Protein AF-A0A973IPF1-F1 (afdb_monomer_lite)

Radius of gyration: 33.7 Å; chains: 1; bounding box: 62×49×102 Å

Secondary structure (DSSP, 8-state):
--EE--TT--PPEEHHHHHHHHHHHHHHHHHHHHTTT--TT--EEEEE--EEE-SSEEEE--EEEEETTEEEEE--EEEE----TT-EEEEEEEEEE-TT-EEE-TTS-EEE--EEEEEEEEEESPPSS-EESTTPPBHHHHHHHHHHHHHHTTSPP-EE--GGGBPTT-EEGGG---EEEE-TTSEEEEESEEEEEE-SSEEEEE--GGG-BSS-EEEEEEEEETTS-EEEEEEEE-TTSEEEEEEESSTTPPEEEEE-TT-EEEB--

pLDDT: mean 85.48, std 11.35, range [49.75, 97.5]

Sequence (269 aa):
MDRFLYYNGGMPIYLDDIKYLDNVYRETFKQLLQAFNLPSNISCIIKGCQVTETQTTYQINEGIISLNGELLYAPAQNVNKYNVQGQTYYWIIDNDYYSDGYKVLANGQTVASWEQRWAFVAYGIPPSSYLPMIGAKSLLDYINDYTSQKLIDKVEPLTLVSSQAFYPGWSSHNGLPVRFYKDLTSRVYLSGTANKTINAGSNIFILPNNYRPLYIHDYNVVGLDVLGQEIIARIIIATNGTIILTHNLTNNEQIQSISLDGISFRYLG

Foldseek 3Di:
DDWDDDPPDDDTDDPVNVVVVVVVVLVVLLVVLCVLVDPSQDKAFADFQDWDDDPFWTWGDWGWIQGSSDIFTAHTDIGTDDDDPQKAKFKDKDKDADPVQWDQDPVRDIDRRGIDIHIDIDIGHDDPDTQGSPPGHHSVNSNVVSVVVVQVVFKAPWDFDDQVQFDPQKDFDVNDTWIWTAGNQQKIAIWGKIFGFDAFWDWTGFDPPSNFAPAKDKDFWWFAFPVRDIFTWIWIQHRRRTIGGHDGPDPPTTTGMTTRHPDMHHDDD

Structure (mmCIF, N/CA/C/O backbone):
data_AF-A0A973IPF1-F1
#
_entry.id   AF-A0A973IPF1-F1
#
loop_
_atom_site.group_PDB
_atom_site.id
_atom_site.type_symbol
_atom_site.label_atom_id
_atom_site.label_alt_id
_atom_site.label_comp_id
_atom_site.label_asym_id
_atom_site.label_entity_id
_atom_site.label_seq_id
_atom_site.pdbx_PDB_ins_code
_atom_site.Cartn_x
_atom_site.Cartn_y
_atom_site.Cartn_z
_atom_site.occupancy
_atom_site.B_iso_or_equiv
_atom_site.auth_seq_id
_atom_site.auth_comp_id
_atom_site.auth_asym_id
_atom_site.auth_atom_id
_atom_site.pdbx_PDB_model_num
ATOM 1 N N . MET A 1 1 ? 4.270 -4.738 -51.273 1.00 49.75 1 MET A N 1
ATOM 2 C CA . MET A 1 1 ? 3.848 -5.252 -49.956 1.00 49.75 1 MET A CA 1
ATOM 3 C C . MET A 1 1 ? 4.712 -6.450 -49.654 1.00 49.75 1 MET A C 1
ATOM 5 O O . MET A 1 1 ? 4.587 -7.460 -50.343 1.00 49.75 1 MET A O 1
ATOM 9 N N . ASP A 1 2 ? 5.616 -6.298 -48.696 1.00 57.03 2 ASP A N 1
ATOM 10 C CA . ASP A 1 2 ? 6.486 -7.385 -48.262 1.00 57.03 2 ASP A CA 1
ATOM 11 C C . ASP A 1 2 ? 5.672 -8.369 -47.422 1.00 57.03 2 ASP A C 1
ATOM 13 O O . ASP A 1 2 ? 4.843 -7.972 -46.601 1.00 57.03 2 ASP A O 1
ATOM 17 N N . ARG A 1 3 ? 5.843 -9.658 -47.705 1.00 54.31 3 ARG A N 1
ATOM 18 C CA . ARG A 1 3 ? 5.023 -10.744 -47.166 1.00 54.31 3 ARG A CA 1
ATOM 19 C C . ARG A 1 3 ? 5.929 -11.897 -46.773 1.00 54.31 3 ARG A C 1
ATOM 21 O O . ARG A 1 3 ? 6.753 -12.332 -47.579 1.00 54.31 3 ARG A O 1
ATOM 28 N N . PHE A 1 4 ? 5.773 -12.383 -45.546 1.00 58.88 4 PHE A N 1
ATOM 29 C CA . PHE A 1 4 ? 6.457 -13.591 -45.098 1.00 58.88 4 PHE A CA 1
ATOM 30 C C . PHE A 1 4 ? 5.710 -14.803 -45.659 1.00 58.88 4 PHE A C 1
ATOM 32 O O . PHE A 1 4 ? 4.548 -15.043 -45.333 1.00 58.88 4 PHE A O 1
ATOM 39 N N . LEU A 1 5 ? 6.365 -15.545 -46.554 1.00 57.12 5 LEU A N 1
ATOM 40 C CA . LEU A 1 5 ? 5.810 -16.761 -47.143 1.00 57.12 5 LEU A CA 1
ATOM 41 C C . LEU A 1 5 ? 6.234 -17.968 -46.304 1.00 57.12 5 LEU A C 1
ATOM 43 O O . LEU A 1 5 ? 7.420 -18.276 -46.209 1.00 57.12 5 LEU A O 1
ATOM 47 N N . TYR A 1 6 ? 5.260 -18.673 -45.731 1.00 56.94 6 TYR A N 1
ATOM 48 C CA . TYR A 1 6 ? 5.479 -19.997 -45.157 1.00 56.94 6 TYR A CA 1
ATOM 49 C C . TYR A 1 6 ? 5.346 -21.064 -46.245 1.00 56.94 6 TYR A C 1
ATOM 51 O O . TYR A 1 6 ? 4.394 -21.056 -47.025 1.00 56.94 6 TYR A O 1
ATOM 59 N N . TYR A 1 7 ? 6.279 -22.017 -46.266 1.00 57.03 7 TYR A N 1
ATOM 60 C CA . TYR A 1 7 ? 6.320 -23.103 -47.254 1.00 57.03 7 TYR A CA 1
ATOM 61 C C . TYR A 1 7 ? 5.170 -24.122 -47.113 1.00 57.03 7 TYR A C 1
ATOM 63 O O . TYR A 1 7 ? 4.941 -24.913 -48.021 1.00 57.03 7 TYR A O 1
ATOM 71 N N . ASN A 1 8 ? 4.426 -24.094 -46.000 1.00 66.75 8 ASN A N 1
ATOM 72 C CA . ASN A 1 8 ? 3.452 -25.133 -45.636 1.00 66.75 8 ASN A CA 1
ATOM 73 C C . ASN A 1 8 ? 1.980 -24.784 -45.929 1.00 66.75 8 ASN A C 1
ATOM 75 O O . ASN A 1 8 ? 1.095 -25.540 -45.540 1.00 66.75 8 ASN A O 1
ATOM 79 N N . GLY A 1 9 ? 1.702 -23.677 -46.624 1.00 59.00 9 GLY A N 1
ATOM 80 C CA . GLY A 1 9 ? 0.332 -23.212 -46.861 1.00 59.00 9 GLY A CA 1
ATOM 81 C C . GLY A 1 9 ? -0.289 -22.549 -45.623 1.00 59.00 9 GLY A C 1
ATOM 82 O O . GLY A 1 9 ? -0.115 -22.989 -44.491 1.00 59.00 9 GLY A O 1
ATOM 83 N N . GLY A 1 10 ? -0.981 -21.432 -45.846 1.00 70.88 10 GLY A N 1
ATOM 84 C CA . GLY A 1 10 ? -1.560 -20.580 -44.805 1.00 70.88 10 GLY A CA 1
ATOM 85 C C . GLY A 1 10 ? -1.821 -19.166 -45.329 1.00 70.88 10 GLY A C 1
ATOM 86 O O . GLY A 1 10 ? -1.358 -18.812 -46.417 1.00 70.88 10 GLY A O 1
ATOM 87 N N . MET A 1 11 ? -2.576 -18.361 -44.575 1.00 76.88 11 MET A N 1
ATOM 88 C CA . MET A 1 11 ? -2.748 -16.940 -44.893 1.00 76.88 11 MET A CA 1
ATOM 89 C C . MET A 1 11 ? -1.388 -16.229 -44.766 1.00 76.88 11 MET A C 1
ATOM 91 O O . MET A 1 11 ? -0.711 -16.423 -43.754 1.00 76.88 11 MET A O 1
ATOM 95 N N . PRO A 1 12 ? -0.952 -15.445 -45.771 1.00 76.00 12 PRO A N 1
ATOM 96 C CA . PRO A 1 12 ? 0.293 -14.692 -45.679 1.00 76.00 12 PRO A CA 1
ATOM 97 C C . PRO A 1 12 ? 0.243 -13.721 -44.498 1.00 76.00 12 PRO A C 1
ATOM 99 O O . PRO A 1 12 ? -0.754 -13.021 -44.339 1.00 76.00 12 PRO A O 1
ATOM 102 N N . ILE A 1 13 ? 1.321 -13.655 -43.715 1.00 79.31 13 ILE A N 1
ATOM 103 C CA . ILE A 1 13 ? 1.486 -12.614 -42.696 1.00 79.31 13 ILE A CA 1
ATOM 104 C C . ILE A 1 13 ? 2.021 -11.366 -43.393 1.00 79.31 13 ILE A C 1
ATOM 106 O O . ILE A 1 13 ? 3.077 -11.398 -44.045 1.00 79.31 13 ILE A O 1
ATOM 110 N N . TYR A 1 14 ? 1.281 -10.273 -43.262 1.00 81.62 14 TYR A N 1
ATOM 111 C CA . TYR A 1 14 ? 1.675 -8.961 -43.746 1.00 81.62 14 TYR A CA 1
ATOM 112 C C . TYR A 1 14 ? 2.482 -8.230 -42.673 1.00 81.62 14 TYR A C 1
ATOM 114 O O . TYR A 1 14 ? 2.341 -8.468 -41.475 1.00 81.62 14 TYR A O 1
ATOM 122 N N . LEU A 1 15 ? 3.327 -7.290 -43.097 1.00 79.00 15 LEU A N 1
ATOM 123 C CA . LEU A 1 15 ? 4.065 -6.432 -42.165 1.00 79.00 15 LEU A CA 1
ATOM 124 C C . LEU A 1 15 ? 3.127 -5.683 -41.198 1.00 79.00 15 LEU A C 1
ATOM 126 O O . LEU A 1 15 ? 3.485 -5.438 -40.048 1.00 79.00 15 LEU A O 1
ATOM 130 N N . ASP A 1 16 ? 1.920 -5.353 -41.657 1.00 82.06 16 ASP A N 1
ATOM 131 C CA . ASP A 1 16 ? 0.908 -4.686 -40.839 1.00 82.06 16 ASP A CA 1
ATOM 132 C C . ASP A 1 16 ? 0.373 -5.584 -39.715 1.00 82.06 16 ASP A C 1
ATOM 134 O O . ASP A 1 16 ? 0.087 -5.078 -38.631 1.00 82.06 16 ASP A O 1
ATOM 138 N N . ASP A 1 17 ? 0.341 -6.907 -39.904 1.00 84.38 17 ASP A N 1
ATOM 139 C CA . ASP A 1 17 ? -0.042 -7.852 -38.848 1.00 84.38 17 ASP A CA 1
ATOM 140 C C . ASP A 1 17 ? 1.007 -7.877 -37.726 1.00 84.38 17 ASP A C 1
ATOM 142 O O . ASP A 1 17 ? 0.669 -7.926 -36.545 1.00 84.38 17 ASP A O 1
ATOM 146 N N . ILE A 1 18 ? 2.296 -7.774 -38.073 1.00 84.31 18 ILE A N 1
ATOM 147 C CA . ILE A 1 18 ? 3.389 -7.704 -37.089 1.00 84.31 18 ILE A CA 1
ATOM 148 C C . ILE A 1 18 ? 3.312 -6.393 -36.298 1.00 84.31 18 ILE A C 1
ATOM 150 O O . ILE A 1 18 ? 3.437 -6.403 -35.074 1.00 84.31 18 ILE A O 1
ATOM 154 N N . LYS A 1 19 ? 3.045 -5.268 -36.977 1.00 83.38 19 LYS A N 1
ATOM 155 C CA . LYS A 1 19 ? 2.814 -3.977 -36.306 1.00 83.38 19 LYS A CA 1
ATOM 156 C C . LYS A 1 19 ? 1.602 -4.032 -35.380 1.00 83.38 19 LYS A C 1
ATOM 158 O O . LYS A 1 19 ? 1.634 -3.465 -34.291 1.00 83.38 19 LYS A O 1
ATOM 163 N N . TYR A 1 20 ? 0.536 -4.707 -35.803 1.00 86.94 20 TYR A N 1
ATOM 164 C CA . TYR A 1 20 ? -0.641 -4.913 -34.970 1.00 86.94 20 TYR A CA 1
ATOM 165 C C . TYR A 1 20 ? -0.302 -5.718 -33.709 1.00 86.94 20 TYR A C 1
ATOM 167 O O . TYR A 1 20 ? -0.669 -5.293 -32.616 1.00 86.94 20 TYR A O 1
ATOM 175 N N . LEU A 1 21 ? 0.449 -6.818 -33.830 1.00 88.12 21 LEU A N 1
ATOM 176 C CA . LEU A 1 21 ? 0.871 -7.623 -32.678 1.00 88.12 21 LEU A CA 1
ATOM 177 C C . LEU A 1 21 ? 1.739 -6.832 -31.685 1.00 88.12 21 LEU A C 1
ATOM 179 O O . LEU A 1 21 ? 1.495 -6.916 -30.481 1.00 88.12 21 LEU A O 1
ATOM 183 N N . ASP A 1 22 ? 2.698 -6.035 -32.168 1.00 84.94 22 ASP A N 1
ATOM 184 C CA . ASP A 1 22 ? 3.524 -5.168 -31.308 1.00 84.94 22 ASP A CA 1
ATOM 185 C C . ASP A 1 22 ? 2.667 -4.126 -30.565 1.00 84.94 22 ASP A C 1
ATOM 187 O O . ASP A 1 22 ? 2.784 -3.956 -29.348 1.00 84.94 22 ASP A O 1
ATOM 191 N N . ASN A 1 23 ? 1.721 -3.495 -31.265 1.00 86.50 23 ASN A N 1
ATOM 192 C CA . ASN A 1 23 ? 0.788 -2.552 -30.649 1.00 86.50 23 ASN A CA 1
ATOM 193 C C . ASN A 1 23 ? -0.103 -3.219 -29.594 1.00 86.50 23 ASN A C 1
ATOM 195 O O . ASN A 1 23 ? -0.247 -2.687 -28.495 1.00 86.50 23 ASN A O 1
ATOM 199 N N . VAL A 1 24 ? -0.681 -4.388 -29.889 1.00 88.38 24 VAL A N 1
ATOM 200 C CA . VAL A 1 24 ? -1.529 -5.126 -28.937 1.00 88.38 24 VAL A CA 1
ATOM 201 C C . VAL A 1 24 ? -0.746 -5.488 -27.678 1.00 88.38 24 VAL A C 1
ATOM 203 O O . VAL A 1 24 ? -1.265 -5.321 -26.573 1.00 88.38 24 VAL A O 1
ATOM 206 N N . TYR A 1 25 ? 0.504 -5.932 -27.819 1.00 85.94 25 TYR A N 1
ATOM 207 C CA . TYR A 1 25 ? 1.377 -6.215 -26.682 1.00 85.94 25 TYR A CA 1
ATOM 208 C C . TYR A 1 25 ? 1.584 -4.966 -25.810 1.00 85.94 25 TYR A C 1
ATOM 210 O O . TYR A 1 25 ? 1.305 -4.996 -24.609 1.00 85.94 25 TYR A O 1
ATOM 218 N N . ARG A 1 26 ? 1.990 -3.843 -26.415 1.00 83.31 26 ARG A N 1
ATOM 219 C CA . ARG A 1 26 ? 2.239 -2.571 -25.710 1.00 83.31 26 ARG A CA 1
ATOM 220 C C . ARG A 1 26 ? 0.991 -2.049 -24.998 1.00 83.31 26 ARG A C 1
ATOM 222 O O . ARG A 1 26 ? 1.061 -1.657 -23.834 1.00 83.31 26 ARG A O 1
ATOM 229 N N . GLU A 1 27 ? -0.158 -2.078 -25.665 1.00 86.25 27 GLU A N 1
ATOM 230 C CA . GLU A 1 27 ? -1.425 -1.625 -25.085 1.00 86.25 27 GLU A CA 1
ATOM 231 C C . GLU A 1 27 ? -1.925 -2.550 -23.969 1.00 86.25 27 GLU A C 1
ATOM 233 O O . GLU A 1 27 ? -2.423 -2.072 -22.950 1.00 86.25 27 GLU A O 1
ATOM 238 N N . THR A 1 28 ? -1.727 -3.864 -24.094 1.00 87.19 28 THR A N 1
ATOM 239 C CA . THR A 1 28 ? -2.087 -4.817 -23.032 1.00 87.19 28 THR A CA 1
ATOM 240 C C . THR A 1 28 ? -1.261 -4.570 -21.772 1.00 87.19 28 THR A C 1
ATOM 242 O O . THR A 1 28 ? -1.811 -4.522 -20.671 1.00 87.19 28 THR A O 1
ATOM 245 N N . PHE A 1 29 ? 0.050 -4.348 -21.910 1.00 83.62 29 PHE A N 1
ATOM 246 C CA . PHE A 1 29 ? 0.907 -4.027 -20.766 1.00 83.62 29 PHE A CA 1
ATOM 247 C C . PHE A 1 29 ? 0.561 -2.678 -20.133 1.00 83.62 29 PHE A C 1
ATOM 249 O O . PHE A 1 29 ? 0.500 -2.584 -18.906 1.00 83.62 29 PHE A O 1
ATOM 256 N N . LYS A 1 30 ? 0.250 -1.654 -20.937 1.00 83.88 30 LYS A N 1
ATOM 257 C CA . LYS A 1 30 ? -0.278 -0.376 -20.431 1.00 83.88 30 LYS A CA 1
ATOM 258 C C . LYS A 1 30 ? -1.532 -0.574 -19.586 1.00 83.88 30 LYS A C 1
ATOM 260 O O . LYS A 1 30 ? -1.605 -0.046 -18.478 1.00 83.88 30 LYS A O 1
ATOM 265 N N . GLN A 1 31 ? -2.500 -1.344 -20.078 1.00 84.75 31 GLN A N 1
ATOM 266 C CA . GLN A 1 31 ? -3.742 -1.616 -19.350 1.00 84.75 31 GLN A CA 1
ATOM 267 C C . GLN A 1 31 ? -3.502 -2.431 -18.076 1.00 84.75 31 GLN A C 1
ATOM 269 O O . GLN A 1 31 ? -4.114 -2.159 -17.043 1.00 84.75 31 GLN A O 1
ATOM 274 N N . LEU A 1 32 ? -2.569 -3.386 -18.109 1.00 85.31 32 LEU A N 1
ATOM 275 C CA . LEU A 1 32 ? -2.185 -4.145 -16.922 1.00 85.31 32 LEU A CA 1
ATOM 276 C C . LEU A 1 32 ? -1.596 -3.233 -15.838 1.00 85.31 32 LEU A C 1
ATOM 278 O O . LEU A 1 32 ? -1.948 -3.365 -14.670 1.00 85.31 32 LEU A O 1
ATOM 282 N N . LEU A 1 33 ? -0.740 -2.279 -16.213 1.00 82.56 33 LEU A N 1
ATOM 283 C CA . LEU A 1 33 ? -0.191 -1.300 -15.272 1.00 82.56 33 LEU A CA 1
ATOM 284 C C . LEU A 1 33 ? -1.281 -0.370 -14.715 1.00 82.56 33 LEU A C 1
ATOM 286 O O . LEU A 1 33 ? -1.285 -0.081 -13.519 1.00 82.56 33 LEU A O 1
ATOM 290 N N . GLN A 1 34 ? -2.257 0.022 -15.538 1.00 80.81 34 GLN A N 1
ATOM 291 C CA . GLN A 1 34 ? -3.414 0.805 -15.089 1.00 80.81 34 GLN A CA 1
ATOM 292 C C . GLN A 1 34 ? -4.285 0.065 -14.065 1.00 80.81 34 GLN A C 1
ATOM 294 O O . GLN A 1 34 ? -4.881 0.709 -13.202 1.00 80.81 34 GLN A O 1
ATOM 299 N N . ALA A 1 35 ? -4.329 -1.273 -14.088 1.00 77.50 35 ALA A N 1
ATOM 300 C CA . ALA A 1 35 ? -5.065 -2.058 -13.092 1.00 77.50 35 ALA A CA 1
ATOM 301 C C . ALA A 1 35 ? -4.545 -1.845 -11.656 1.00 77.50 35 ALA A C 1
ATOM 303 O O . ALA A 1 35 ? -5.294 -2.008 -10.692 1.00 77.50 35 ALA A O 1
ATOM 304 N N . PHE A 1 36 ? -3.290 -1.412 -11.505 1.00 76.56 36 PHE A N 1
ATOM 305 C CA . PHE A 1 36 ? -2.699 -1.015 -10.224 1.00 76.56 36 PHE A CA 1
ATOM 306 C C . PHE A 1 36 ? -2.967 0.454 -9.864 1.00 76.56 36 PHE A C 1
ATOM 308 O O . PHE A 1 36 ? -2.295 1.016 -9.003 1.00 76.56 36 PHE A O 1
ATOM 315 N N . ASN A 1 37 ? -3.957 1.080 -10.512 1.00 68.88 37 ASN A N 1
ATOM 316 C CA . ASN A 1 37 ? -4.317 2.489 -10.361 1.00 68.88 37 ASN A CA 1
ATOM 317 C C . ASN A 1 37 ? -3.166 3.453 -10.706 1.00 68.88 37 ASN A C 1
ATOM 319 O O . ASN A 1 37 ? -3.093 4.569 -10.192 1.00 68.88 37 ASN A O 1
ATOM 323 N N . LEU A 1 38 ? -2.257 3.011 -11.577 1.00 73.38 38 LEU A N 1
ATOM 324 C CA . LEU A 1 38 ? -1.227 3.858 -12.157 1.00 73.38 38 LEU A CA 1
ATOM 325 C C . LEU A 1 38 ? -1.855 4.678 -13.290 1.00 73.38 38 LEU A C 1
ATOM 327 O O . LEU A 1 38 ? -2.461 4.086 -14.187 1.00 73.38 38 LEU A O 1
ATOM 331 N N . PRO A 1 39 ? -1.724 6.017 -13.300 1.00 68.25 39 PRO A N 1
ATOM 332 C CA . PRO A 1 39 ? -2.056 6.806 -14.474 1.00 68.25 39 PRO A CA 1
ATOM 333 C C . PRO A 1 39 ? -1.428 6.227 -15.747 1.00 68.25 39 PRO A C 1
ATOM 335 O O . PRO A 1 39 ? -0.333 5.664 -15.727 1.00 68.25 39 PRO A O 1
ATOM 338 N N . SER A 1 40 ? -2.123 6.379 -16.873 1.00 63.47 40 SER A N 1
ATOM 339 C CA . SER A 1 40 ? -1.785 5.760 -18.164 1.00 63.47 40 SER A CA 1
ATOM 340 C C . SER A 1 40 ? -0.413 6.150 -18.731 1.00 63.47 40 SER A C 1
ATOM 342 O O . SER A 1 40 ? 0.057 5.535 -19.684 1.00 63.47 40 SER A O 1
ATOM 344 N N . ASN A 1 41 ? 0.217 7.171 -18.155 1.00 66.38 41 ASN A N 1
ATOM 345 C CA . ASN A 1 41 ? 1.532 7.703 -18.490 1.00 66.38 41 ASN A CA 1
ATOM 346 C C . ASN A 1 41 ? 2.582 7.465 -17.388 1.00 66.38 41 ASN A C 1
ATOM 348 O O . ASN A 1 41 ? 3.666 8.046 -17.452 1.00 66.38 41 ASN A O 1
ATOM 352 N N . ILE A 1 42 ? 2.289 6.657 -16.362 1.00 72.38 42 ILE A N 1
ATOM 353 C CA . ILE A 1 42 ? 3.278 6.386 -15.321 1.00 72.38 42 ILE A CA 1
ATOM 354 C C . ILE A 1 42 ? 4.359 5.460 -15.851 1.00 72.38 42 ILE A C 1
ATOM 356 O O . ILE A 1 42 ? 4.123 4.355 -16.337 1.00 72.38 42 ILE A O 1
ATOM 360 N N . SER A 1 43 ? 5.572 5.948 -15.664 1.00 88.12 43 SER A N 1
ATOM 361 C CA . SER A 1 43 ? 6.796 5.191 -15.777 1.00 88.12 43 SER A CA 1
ATOM 362 C C . SER A 1 43 ? 7.178 4.665 -14.391 1.00 88.12 43 SER A C 1
ATOM 364 O O . SER A 1 43 ? 7.049 5.389 -13.406 1.00 88.12 43 SER A O 1
ATOM 366 N N . CYS A 1 44 ? 7.608 3.412 -14.280 1.00 91.31 44 CYS A N 1
ATOM 367 C CA . CYS A 1 44 ? 7.963 2.805 -12.994 1.00 91.31 44 CYS A CA 1
ATOM 368 C C . CYS A 1 44 ? 9.059 1.752 -13.150 1.00 91.31 44 CYS A C 1
ATOM 370 O O . CYS A 1 44 ? 9.232 1.162 -14.218 1.00 91.31 44 CYS A O 1
ATOM 372 N N . ILE A 1 45 ? 9.787 1.493 -12.065 1.00 94.44 45 ILE A N 1
ATOM 373 C CA . ILE A 1 45 ? 10.783 0.419 -12.032 1.00 94.44 45 ILE A CA 1
ATOM 374 C C . ILE A 1 45 ? 10.056 -0.904 -11.780 1.00 94.44 45 ILE A C 1
ATOM 376 O O . ILE A 1 45 ? 9.386 -1.067 -10.762 1.00 94.44 45 ILE A O 1
ATOM 380 N N . ILE A 1 46 ? 10.195 -1.872 -12.682 1.00 93.19 46 ILE A N 1
ATOM 381 C CA . ILE A 1 46 ? 9.613 -3.207 -12.496 1.00 93.19 46 ILE A CA 1
ATOM 382 C C . ILE A 1 46 ? 10.514 -4.043 -11.590 1.00 93.19 46 ILE A C 1
ATOM 384 O O . ILE A 1 46 ? 10.038 -4.714 -10.675 1.00 93.19 46 ILE A O 1
ATOM 388 N N . LYS A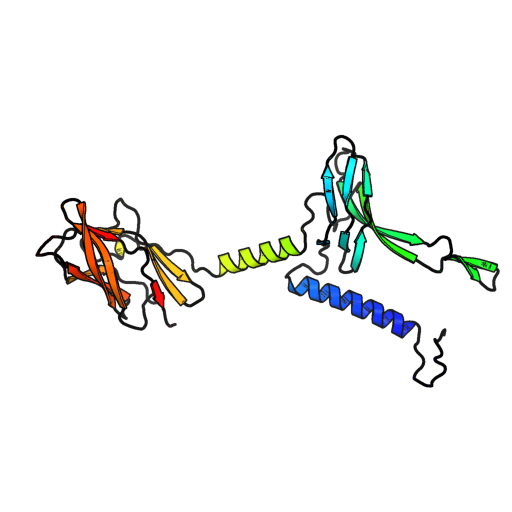 1 47 ? 11.826 -4.002 -11.844 1.00 95.00 47 LYS A N 1
ATOM 389 C CA . LYS A 1 47 ? 12.836 -4.752 -11.093 1.00 95.00 47 LYS A CA 1
ATOM 390 C C . LYS A 1 47 ? 14.221 -4.146 -11.311 1.00 95.00 47 LYS A C 1
ATOM 392 O O . LYS A 1 47 ? 14.527 -3.745 -12.426 1.00 95.00 47 LYS A O 1
ATOM 397 N N . GLY A 1 48 ? 15.078 -4.182 -10.291 1.00 95.06 48 GLY A N 1
ATOM 398 C CA . GLY A 1 48 ? 16.469 -3.725 -10.401 1.00 95.06 48 GLY A CA 1
ATOM 399 C C . GLY A 1 48 ? 16.577 -2.202 -10.365 1.00 95.06 48 GLY A C 1
ATOM 400 O O . GLY A 1 48 ? 15.832 -1.565 -9.620 1.00 95.06 48 GLY A O 1
ATOM 401 N N . CYS A 1 49 ? 17.504 -1.639 -11.142 1.00 95.50 49 CYS A N 1
ATOM 402 C CA . CYS A 1 49 ? 17.738 -0.191 -11.264 1.00 95.50 49 CYS A CA 1
ATOM 403 C C . CYS A 1 49 ? 17.985 0.531 -9.925 1.00 95.50 49 CYS A C 1
ATOM 405 O O . CYS A 1 49 ? 17.648 1.701 -9.748 1.00 95.50 49 CYS A O 1
ATOM 407 N N . GLN A 1 50 ? 18.572 -0.179 -8.967 1.00 95.12 50 GLN A N 1
ATOM 408 C CA . GLN A 1 50 ? 19.021 0.346 -7.691 1.00 95.12 50 GLN A CA 1
ATOM 409 C C . GLN A 1 50 ? 20.196 1.292 -7.916 1.00 95.12 50 GLN A C 1
ATOM 411 O O . GLN A 1 50 ? 21.193 0.937 -8.548 1.00 95.12 50 GLN A O 1
ATOM 416 N N . VAL A 1 51 ? 20.070 2.489 -7.357 1.00 95.75 51 VAL A N 1
ATOM 417 C CA . VAL A 1 51 ? 21.080 3.537 -7.444 1.00 95.75 51 VAL A CA 1
ATOM 418 C C . VAL A 1 51 ? 21.946 3.478 -6.193 1.00 95.75 51 VAL A C 1
ATOM 420 O O . VAL A 1 51 ? 21.472 3.724 -5.085 1.00 95.75 51 VAL A O 1
ATOM 423 N N . THR A 1 52 ? 23.223 3.160 -6.371 1.00 96.00 52 THR A N 1
ATOM 424 C CA . THR A 1 52 ? 24.248 3.274 -5.334 1.00 96.00 52 THR A CA 1
ATOM 425 C C . THR A 1 52 ? 25.026 4.558 -5.560 1.00 96.00 52 THR A C 1
ATOM 427 O O . THR A 1 52 ? 25.605 4.791 -6.622 1.00 96.00 52 THR A O 1
ATOM 430 N N . GLU A 1 53 ? 25.028 5.420 -4.555 1.00 94.94 53 GLU A N 1
ATOM 431 C CA . GLU A 1 53 ? 25.692 6.710 -4.623 1.00 94.94 53 GLU A CA 1
ATOM 432 C C . GLU A 1 53 ? 27.143 6.600 -4.128 1.00 94.94 53 GLU A C 1
ATOM 434 O O . GLU A 1 53 ? 27.391 6.230 -2.982 1.00 94.94 53 GLU A O 1
ATOM 439 N N . THR A 1 54 ? 28.115 6.942 -4.979 1.00 93.25 54 THR A N 1
ATOM 440 C CA . THR A 1 54 ? 29.529 7.110 -4.582 1.00 93.25 54 THR A CA 1
ATOM 441 C C . THR A 1 54 ? 29.870 8.597 -4.481 1.00 93.25 54 THR A C 1
ATOM 443 O O . THR A 1 54 ? 28.993 9.430 -4.661 1.00 93.25 54 THR A O 1
ATOM 446 N N . GLN A 1 55 ? 31.112 9.001 -4.195 1.00 91.44 55 GLN A N 1
ATOM 447 C CA . GLN A 1 55 ? 31.435 10.438 -4.107 1.00 91.44 55 GLN A CA 1
ATOM 448 C C . GLN A 1 55 ? 31.258 11.175 -5.446 1.00 91.44 55 GLN A C 1
ATOM 450 O O . GLN A 1 55 ? 30.768 12.302 -5.460 1.00 91.44 55 GLN A O 1
ATOM 455 N N . THR A 1 56 ? 31.607 10.539 -6.566 1.00 93.81 56 THR A N 1
ATOM 456 C CA . THR A 1 56 ? 31.691 11.189 -7.886 1.00 93.81 56 THR A CA 1
ATOM 457 C C . THR A 1 56 ? 30.721 10.626 -8.919 1.00 93.81 56 THR A C 1
ATOM 459 O O . THR A 1 56 ? 30.484 11.278 -9.936 1.00 93.81 56 THR A O 1
ATOM 462 N N . THR A 1 57 ? 30.130 9.454 -8.675 1.00 96.00 57 THR A N 1
ATOM 463 C CA . THR A 1 57 ? 29.229 8.790 -9.625 1.00 96.00 57 THR A CA 1
ATOM 464 C C . THR A 1 57 ? 27.996 8.194 -8.948 1.00 96.00 57 THR A C 1
ATOM 466 O O . THR A 1 57 ? 27.995 7.888 -7.752 1.00 96.00 57 THR A O 1
ATOM 469 N N . TYR A 1 58 ? 26.945 8.009 -9.736 1.00 96.75 58 TYR A N 1
ATOM 470 C CA . TYR A 1 58 ? 25.844 7.099 -9.460 1.00 96.75 58 TYR A CA 1
ATOM 471 C C . TYR A 1 58 ? 26.120 5.778 -10.172 1.00 96.75 58 TYR A C 1
ATOM 473 O O . TYR A 1 58 ? 26.313 5.758 -11.389 1.00 96.75 58 TYR A O 1
ATOM 481 N N . GLN A 1 59 ? 26.153 4.688 -9.413 1.00 96.62 59 GLN A N 1
ATOM 482 C CA . GLN A 1 59 ? 26.247 3.333 -9.944 1.00 96.62 59 GLN A CA 1
ATOM 483 C C . GLN A 1 59 ? 24.851 2.728 -9.954 1.00 96.62 59 GLN A C 1
ATOM 485 O O . GLN A 1 59 ? 24.209 2.620 -8.910 1.00 96.62 59 GLN A O 1
ATOM 490 N N . ILE A 1 60 ? 24.374 2.358 -11.131 1.00 97.06 60 ILE A N 1
ATOM 491 C CA . ILE A 1 60 ? 23.026 1.845 -11.344 1.00 97.06 60 ILE A CA 1
ATOM 492 C C . ILE A 1 60 ? 23.166 0.400 -11.792 1.00 97.06 60 ILE A C 1
ATOM 494 O O . ILE A 1 60 ? 23.850 0.126 -12.781 1.00 97.06 60 ILE A O 1
ATOM 498 N N . ASN A 1 61 ? 22.555 -0.530 -11.060 1.00 97.06 61 ASN A N 1
ATOM 499 C CA . ASN A 1 61 ? 22.535 -1.922 -11.494 1.00 97.06 61 ASN A CA 1
ATOM 500 C C . ASN A 1 61 ? 21.518 -2.141 -12.622 1.00 97.06 61 ASN A C 1
ATOM 502 O O . ASN A 1 61 ? 20.629 -1.326 -12.873 1.00 97.06 61 ASN A O 1
ATOM 506 N N . GLU A 1 62 ? 21.675 -3.262 -13.315 1.00 97.50 62 GLU A N 1
ATOM 507 C CA . GLU A 1 62 ? 20.759 -3.653 -14.378 1.00 97.50 62 GLU A CA 1
ATOM 508 C C . GLU A 1 62 ? 19.328 -3.866 -13.864 1.00 97.50 62 GLU A C 1
ATOM 510 O O . GLU A 1 62 ? 19.086 -4.175 -12.689 1.00 97.50 62 GLU A O 1
ATOM 515 N N . GLY A 1 63 ? 18.358 -3.712 -14.759 1.00 96.94 63 GLY A N 1
ATOM 516 C CA . GLY A 1 63 ? 16.962 -3.915 -14.417 1.00 96.94 63 GLY A CA 1
ATOM 517 C C . GLY A 1 63 ? 16.002 -3.792 -15.588 1.00 96.94 63 GLY A C 1
ATOM 518 O O . GLY A 1 63 ? 16.384 -3.808 -16.757 1.00 96.94 63 GLY A O 1
ATOM 519 N N . ILE A 1 64 ? 14.721 -3.712 -15.246 1.00 95.75 64 ILE A N 1
ATOM 520 C CA . ILE A 1 64 ? 13.607 -3.572 -16.179 1.00 95.75 64 ILE A CA 1
ATOM 521 C C . ILE A 1 64 ? 12.753 -2.404 -15.706 1.00 95.75 64 ILE A C 1
ATOM 523 O O . ILE A 1 64 ? 12.340 -2.349 -14.541 1.00 95.75 64 ILE A O 1
ATOM 527 N N . ILE A 1 65 ? 12.456 -1.495 -16.626 1.00 94.62 65 ILE A N 1
ATOM 528 C CA . ILE A 1 65 ? 11.671 -0.290 -16.373 1.00 94.62 65 ILE A CA 1
ATOM 529 C C . ILE A 1 65 ? 10.509 -0.259 -17.356 1.00 94.62 65 ILE A C 1
ATOM 531 O O . ILE A 1 65 ? 10.666 -0.601 -18.524 1.00 94.62 65 ILE A O 1
ATOM 535 N N . SER A 1 66 ? 9.340 0.157 -16.883 1.00 92.06 66 SER A N 1
ATOM 536 C CA . SER A 1 66 ? 8.256 0.581 -17.758 1.00 92.06 66 SER A CA 1
ATOM 537 C C . SER A 1 66 ? 8.385 2.081 -17.994 1.00 92.06 66 SER A C 1
ATOM 539 O O . SER A 1 66 ? 8.294 2.844 -17.031 1.00 92.06 66 SER A O 1
ATOM 541 N N . LEU A 1 67 ? 8.602 2.511 -19.238 1.00 90.25 67 LEU A N 1
ATOM 542 C CA . LEU A 1 67 ? 8.561 3.921 -19.637 1.00 90.25 67 LEU A CA 1
ATOM 543 C C . LEU A 1 67 ? 7.392 4.128 -20.595 1.00 90.25 67 LEU A C 1
ATOM 545 O O . LEU A 1 67 ? 7.342 3.513 -21.656 1.00 90.25 67 LEU A O 1
ATOM 549 N N . ASN A 1 68 ? 6.429 4.975 -20.224 1.00 84.50 68 ASN A N 1
ATOM 550 C CA . ASN A 1 68 ? 5.204 5.203 -21.007 1.00 84.50 68 ASN A CA 1
ATOM 551 C C . ASN A 1 68 ? 4.473 3.897 -21.400 1.00 84.50 68 ASN A C 1
ATOM 553 O O . ASN A 1 68 ? 3.891 3.793 -22.483 1.00 84.50 68 ASN A O 1
ATOM 557 N N . GLY A 1 69 ? 4.530 2.888 -20.523 1.00 79.06 69 GLY A N 1
ATOM 558 C CA . GLY A 1 69 ? 3.933 1.570 -20.736 1.00 79.06 69 GLY A CA 1
ATOM 559 C C . GLY A 1 69 ? 4.698 0.633 -21.671 1.00 79.06 69 GLY A C 1
ATOM 560 O O . GLY A 1 69 ? 4.206 -0.451 -21.975 1.00 79.06 69 GLY A O 1
ATOM 561 N N . GLU A 1 70 ? 5.887 1.023 -22.123 1.00 85.88 70 GLU A N 1
ATOM 562 C CA . GLU A 1 70 ? 6.829 0.136 -22.799 1.00 85.88 70 GLU A CA 1
ATOM 563 C C . GLU A 1 70 ? 7.785 -0.478 -21.776 1.00 85.88 70 GLU A C 1
ATOM 565 O O . GLU A 1 70 ? 8.428 0.242 -21.014 1.00 85.88 70 GLU A O 1
ATOM 570 N N . LEU A 1 71 ? 7.894 -1.808 -21.770 1.00 90.75 71 LEU A N 1
ATOM 571 C CA . LEU A 1 71 ? 8.895 -2.513 -20.975 1.00 90.75 71 LEU A CA 1
ATOM 572 C C . LEU A 1 71 ? 10.248 -2.445 -21.674 1.00 90.75 71 LEU A C 1
ATOM 574 O O . LEU A 1 71 ? 10.405 -2.944 -22.786 1.00 90.75 71 LEU A O 1
ATOM 578 N N . LEU A 1 72 ? 11.222 -1.861 -20.991 1.00 93.62 72 LEU A N 1
ATOM 579 C CA . LEU A 1 72 ? 12.572 -1.664 -21.488 1.00 93.62 72 LEU A CA 1
ATOM 580 C C . LEU A 1 72 ? 13.572 -2.310 -20.544 1.00 93.62 72 LEU A C 1
ATOM 582 O O . LEU A 1 72 ? 13.454 -2.230 -19.317 1.00 93.62 72 LEU A O 1
ATOM 586 N N . TYR A 1 73 ? 14.586 -2.921 -21.141 1.00 95.44 73 TYR A N 1
ATOM 587 C CA . TYR A 1 73 ? 15.777 -3.320 -20.416 1.00 95.44 73 TYR A CA 1
ATOM 588 C C . TYR A 1 73 ? 16.606 -2.077 -20.082 1.00 95.44 73 TYR A C 1
ATOM 590 O O . TYR A 1 73 ? 16.796 -1.207 -20.931 1.00 95.44 73 TYR A O 1
ATOM 598 N N . ALA A 1 74 ? 17.085 -1.993 -18.847 1.00 96.56 74 ALA A N 1
ATOM 599 C CA . ALA A 1 74 ? 17.989 -0.955 -18.380 1.00 96.56 74 ALA A CA 1
ATOM 600 C C . ALA A 1 74 ? 19.347 -1.607 -18.080 1.00 96.56 74 ALA A C 1
ATOM 602 O O . ALA A 1 74 ? 19.457 -2.320 -17.077 1.00 96.56 74 ALA A O 1
ATOM 603 N N . PRO A 1 75 ? 20.379 -1.413 -18.920 1.00 96.06 75 PRO A N 1
ATOM 604 C CA . PRO A 1 75 ? 21.705 -1.946 -18.636 1.00 96.06 75 PRO A CA 1
ATOM 605 C C . PRO A 1 75 ? 22.321 -1.249 -17.419 1.00 96.06 75 PRO A C 1
ATOM 607 O O . PRO A 1 75 ? 21.971 -0.109 -17.103 1.00 96.06 75 PRO A O 1
ATOM 610 N N . ALA A 1 76 ? 23.272 -1.919 -16.762 1.00 96.69 76 ALA A N 1
ATOM 611 C CA . ALA A 1 76 ? 24.047 -1.313 -15.686 1.00 96.69 76 ALA A CA 1
ATOM 612 C C . ALA A 1 76 ? 24.809 -0.077 -16.195 1.00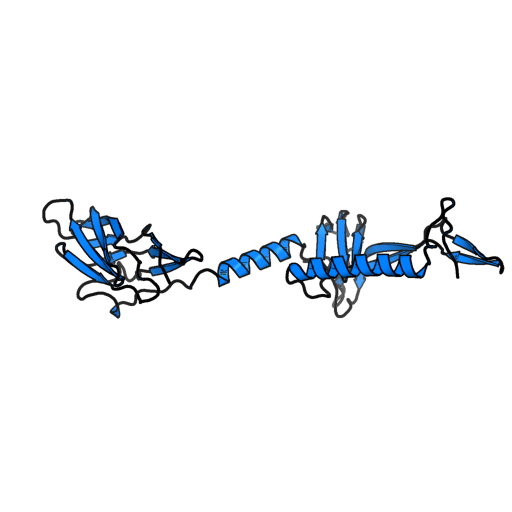 96.69 76 ALA A C 1
ATOM 614 O O . ALA A 1 76 ? 25.436 -0.110 -17.256 1.00 96.69 76 ALA A O 1
ATOM 615 N N . GLN A 1 77 ? 24.751 1.017 -15.439 1.00 95.81 77 GLN A N 1
ATOM 616 C CA . GLN A 1 77 ? 25.251 2.328 -15.855 1.00 95.81 77 GLN A CA 1
ATOM 617 C C . GLN A 1 77 ? 26.052 2.981 -14.733 1.00 95.81 77 GLN A C 1
ATOM 619 O O . GLN A 1 77 ? 25.706 2.885 -13.558 1.00 95.81 77 GLN A O 1
ATOM 624 N N . ASN A 1 78 ? 27.111 3.693 -15.113 1.00 96.44 78 ASN A N 1
ATOM 625 C CA . ASN A 1 78 ? 27.848 4.579 -14.222 1.00 96.44 78 ASN A CA 1
ATOM 626 C C . ASN A 1 78 ? 27.683 6.002 -14.738 1.00 96.44 78 ASN A C 1
ATOM 628 O O . ASN A 1 78 ? 28.163 6.328 -15.823 1.00 96.44 78 ASN A O 1
ATOM 632 N N . VAL A 1 79 ? 27.005 6.842 -13.966 1.00 95.38 79 VAL A N 1
ATOM 633 C CA . VAL A 1 79 ? 26.690 8.214 -14.361 1.00 95.38 79 VAL A CA 1
ATOM 634 C C . VAL A 1 79 ? 27.465 9.174 -13.470 1.00 95.38 79 VAL A C 1
ATOM 636 O O . VAL A 1 79 ? 27.384 9.097 -12.247 1.00 95.38 79 VAL A O 1
ATOM 639 N N . ASN A 1 80 ? 28.232 10.088 -14.062 1.00 96.00 80 ASN A N 1
ATOM 640 C CA . ASN A 1 80 ? 28.944 11.112 -13.297 1.00 96.00 80 ASN A CA 1
ATOM 641 C C . ASN A 1 80 ? 27.963 12.055 -12.606 1.00 96.00 80 ASN A C 1
ATOM 643 O O . ASN A 1 80 ? 26.928 12.408 -13.178 1.00 96.00 80 ASN A O 1
ATOM 647 N N . LYS A 1 81 ? 28.316 12.493 -11.398 1.00 93.56 81 LYS A N 1
ATOM 648 C CA . LYS A 1 81 ? 27.548 13.486 -10.654 1.00 93.56 81 LYS A CA 1
ATOM 649 C C . LYS A 1 81 ? 27.808 14.896 -11.164 1.00 93.56 81 LYS A C 1
ATOM 651 O O . LYS A 1 81 ? 28.944 15.355 -11.230 1.00 93.56 81 LYS A O 1
ATOM 656 N N . TYR A 1 82 ? 26.722 15.599 -11.419 1.00 92.19 82 TYR A N 1
ATOM 657 C CA . TYR A 1 82 ? 26.654 16.982 -11.830 1.00 92.19 82 TYR A CA 1
ATOM 658 C C . TYR A 1 82 ? 25.616 17.663 -10.942 1.00 92.19 82 TYR A C 1
ATOM 660 O O . TYR A 1 82 ? 24.567 17.096 -10.640 1.00 92.19 82 TYR A O 1
ATOM 668 N N . ASN A 1 83 ? 25.932 18.873 -10.492 1.00 89.06 83 ASN A N 1
ATOM 669 C CA . ASN A 1 83 ? 25.048 19.667 -9.650 1.00 89.06 83 ASN A CA 1
ATOM 670 C C . ASN A 1 83 ? 24.852 21.039 -10.296 1.00 89.06 83 ASN A C 1
ATOM 672 O O . ASN A 1 83 ? 25.517 22.012 -9.943 1.00 89.06 83 ASN A O 1
ATOM 676 N N . VAL A 1 84 ? 23.990 21.082 -11.310 1.00 92.00 84 VAL A N 1
ATOM 677 C CA . VAL A 1 84 ? 23.567 22.316 -11.978 1.00 92.00 84 VAL A CA 1
ATOM 678 C C . VAL A 1 84 ? 22.120 22.587 -11.592 1.00 92.00 84 VAL A C 1
ATOM 680 O O . VAL A 1 84 ? 21.259 21.713 -11.696 1.00 92.00 84 VAL A O 1
ATOM 683 N N . GLN A 1 85 ? 21.843 23.812 -11.150 1.00 91.88 85 GLN A N 1
ATOM 684 C CA . GLN A 1 85 ? 20.505 24.217 -10.734 1.00 91.88 85 GLN A CA 1
ATOM 685 C C . GLN A 1 85 ? 19.486 24.015 -11.869 1.00 91.88 85 GLN A C 1
ATOM 687 O O . GLN A 1 85 ? 19.718 24.423 -13.005 1.00 91.88 85 GLN A O 1
ATOM 692 N N . GLY A 1 86 ? 18.345 23.397 -11.548 1.00 88.06 86 GLY A N 1
ATOM 693 C CA . GLY A 1 86 ? 17.257 23.149 -12.502 1.00 88.06 86 GLY A CA 1
ATOM 694 C C . GLY A 1 86 ? 17.460 21.939 -13.421 1.00 88.06 86 GLY A C 1
ATOM 695 O O . GLY A 1 86 ? 16.593 21.666 -14.249 1.00 88.06 86 GLY A O 1
ATOM 696 N N . GLN A 1 87 ? 18.564 21.205 -13.277 1.00 94.06 87 GLN A N 1
ATOM 697 C CA . GLN A 1 87 ? 18.801 19.947 -13.981 1.00 94.06 87 GLN A CA 1
ATOM 698 C C . GLN A 1 87 ? 18.655 18.767 -13.020 1.00 94.06 87 GLN A C 1
ATOM 700 O O . GLN A 1 87 ? 18.870 18.887 -11.814 1.00 94.06 87 GLN A O 1
ATOM 705 N N . THR A 1 88 ? 18.254 17.619 -13.551 1.00 95.12 88 THR A N 1
ATOM 706 C CA . THR A 1 88 ? 18.104 16.392 -12.773 1.00 95.12 88 THR A CA 1
ATOM 707 C C . THR A 1 88 ? 18.451 15.172 -13.612 1.00 95.12 88 THR A C 1
ATOM 709 O O . THR A 1 88 ? 18.598 15.254 -14.833 1.00 95.12 88 THR A O 1
ATOM 712 N N . TYR A 1 89 ? 18.578 14.038 -12.933 1.00 96.12 89 TYR A N 1
ATOM 713 C CA . TYR A 1 89 ? 18.748 12.738 -13.558 1.00 96.12 89 TYR A CA 1
ATOM 714 C C . TYR A 1 89 ? 17.390 12.094 -13.774 1.00 96.12 89 TYR A C 1
ATOM 716 O O . TYR A 1 89 ? 16.585 12.003 -12.841 1.00 96.12 89 TYR A O 1
ATOM 724 N N . TYR A 1 90 ? 17.139 11.628 -14.988 1.00 95.44 90 TYR A N 1
ATOM 725 C CA . TYR A 1 90 ? 15.872 11.008 -15.349 1.00 95.44 90 TYR A CA 1
ATOM 726 C C . TYR A 1 90 ? 16.056 9.918 -16.395 1.00 95.44 90 TYR A C 1
ATOM 728 O O . TYR A 1 90 ? 17.020 9.920 -17.159 1.00 95.44 90 TYR A O 1
ATOM 736 N N . TRP A 1 91 ? 15.119 8.978 -16.412 1.00 95.38 91 TRP A N 1
ATOM 737 C CA . TRP A 1 91 ? 15.112 7.889 -17.375 1.00 95.38 91 TRP A CA 1
ATOM 738 C C . TRP A 1 91 ? 14.535 8.347 -18.712 1.00 95.38 91 TRP A C 1
ATOM 740 O O . TRP A 1 91 ? 13.475 8.977 -18.762 1.00 95.38 91 TRP A O 1
ATOM 750 N N . ILE A 1 92 ? 15.223 7.983 -19.788 1.00 94.81 92 ILE A N 1
ATOM 751 C CA . ILE A 1 92 ? 14.799 8.168 -21.173 1.00 94.81 92 ILE A CA 1
ATOM 752 C C . ILE A 1 92 ? 14.858 6.841 -21.920 1.00 94.81 92 ILE A C 1
ATOM 754 O O . ILE A 1 92 ? 15.522 5.897 -21.490 1.00 94.81 92 ILE A O 1
ATOM 758 N N . ILE A 1 93 ? 14.164 6.791 -23.052 1.00 93.81 93 ILE A N 1
ATOM 759 C CA . ILE A 1 93 ? 14.375 5.737 -24.037 1.00 93.81 93 ILE A CA 1
ATOM 760 C C . ILE A 1 93 ? 15.515 6.195 -24.932 1.00 93.81 93 ILE A C 1
ATOM 762 O O . ILE A 1 93 ? 15.434 7.277 -25.515 1.00 93.81 93 ILE A O 1
ATOM 766 N N . ASP A 1 94 ? 16.549 5.376 -25.016 1.00 92.06 94 ASP A N 1
ATOM 767 C CA . ASP A 1 94 ? 17.642 5.560 -25.954 1.00 92.06 94 ASP A CA 1
ATOM 768 C C . ASP A 1 94 ? 17.547 4.487 -27.041 1.00 92.06 94 ASP A C 1
ATOM 770 O O . ASP A 1 94 ? 17.191 3.333 -26.766 1.00 92.06 94 ASP A O 1
ATOM 774 N N . ASN A 1 95 ? 17.793 4.905 -28.279 1.00 89.56 95 ASN A N 1
ATOM 775 C CA . ASN A 1 95 ? 17.682 4.060 -29.458 1.00 89.56 95 ASN A CA 1
ATOM 776 C C . ASN A 1 95 ? 19.079 3.927 -30.061 1.00 89.56 95 ASN A C 1
ATOM 778 O O . ASN A 1 95 ? 19.658 4.922 -30.503 1.00 89.56 95 ASN A O 1
ATOM 782 N N . ASP A 1 96 ? 19.586 2.704 -30.119 1.00 85.31 96 ASP A N 1
ATOM 783 C CA . ASP A 1 96 ? 20.857 2.390 -30.763 1.00 85.31 96 ASP A CA 1
ATOM 784 C C . ASP A 1 96 ? 20.636 1.405 -31.911 1.00 85.31 96 ASP A C 1
ATOM 786 O O . ASP A 1 96 ? 19.629 0.695 -31.974 1.00 85.31 96 ASP A O 1
ATOM 790 N N . TYR A 1 97 ? 21.573 1.354 -32.846 1.00 85.12 97 TYR A N 1
ATOM 791 C CA . TYR A 1 97 ? 21.518 0.447 -33.985 1.00 85.12 97 TYR A CA 1
ATOM 792 C C . TYR A 1 97 ? 22.653 -0.556 -33.890 1.00 85.12 97 TYR A C 1
ATOM 794 O O . TYR A 1 97 ? 23.804 -0.205 -33.637 1.00 85.12 97 TYR A O 1
ATOM 802 N N . TYR A 1 98 ? 22.340 -1.826 -34.137 1.00 78.06 98 TYR A N 1
ATOM 803 C CA . TYR A 1 98 ? 23.383 -2.839 -34.197 1.00 78.06 98 TYR A CA 1
ATOM 804 C C . TYR A 1 98 ? 24.390 -2.508 -35.308 1.00 78.06 98 TYR A C 1
ATOM 806 O O . TYR A 1 98 ? 24.013 -2.160 -36.429 1.00 78.06 98 TYR A O 1
ATOM 814 N N . SER A 1 99 ? 25.679 -2.680 -35.017 1.00 79.12 99 SER A N 1
ATOM 815 C CA . SER A 1 99 ? 26.761 -2.427 -35.974 1.00 79.12 99 SER A CA 1
ATOM 816 C C . SER A 1 99 ? 26.737 -3.370 -37.185 1.00 79.12 99 SER A C 1
ATOM 818 O O . SER A 1 99 ? 27.181 -2.984 -38.264 1.00 79.12 99 SER A O 1
ATOM 820 N N . ASP A 1 100 ? 26.171 -4.572 -37.046 1.00 81.56 100 ASP A N 1
ATOM 821 C CA . ASP A 1 100 ? 25.893 -5.523 -38.134 1.00 81.56 100 ASP A CA 1
ATOM 822 C C . ASP A 1 100 ? 24.487 -5.354 -38.741 1.00 81.56 100 ASP A C 1
ATOM 824 O O . ASP A 1 100 ? 24.139 -5.998 -39.732 1.00 81.56 100 ASP A O 1
ATOM 828 N N . GLY A 1 101 ? 23.689 -4.432 -38.198 1.00 79.81 101 GLY A N 1
ATOM 829 C CA . GLY A 1 101 ? 22.323 -4.155 -38.618 1.00 79.81 101 GLY A CA 1
ATOM 830 C C . GLY A 1 101 ? 22.210 -3.337 -39.903 1.00 79.81 101 GLY A C 1
ATOM 831 O O . GLY A 1 101 ? 21.093 -3.059 -40.333 1.00 79.81 101 GLY A O 1
ATOM 832 N N . TYR A 1 102 ? 23.305 -2.928 -40.541 1.00 85.19 102 TYR A N 1
ATOM 833 C CA . TYR A 1 102 ? 23.264 -2.108 -41.752 1.00 85.19 102 TYR A CA 1
ATOM 834 C C . TYR A 1 102 ? 23.112 -2.959 -43.015 1.00 85.19 102 TYR A C 1
ATOM 836 O O . TYR A 1 102 ? 23.872 -3.897 -43.254 1.00 85.19 102 TYR A O 1
ATOM 844 N N . LYS A 1 103 ? 22.148 -2.605 -43.869 1.00 84.69 103 LYS A N 1
ATOM 845 C CA . LYS A 1 103 ? 21.917 -3.262 -45.162 1.00 84.69 103 LYS A CA 1
ATOM 846 C C . LYS A 1 103 ? 22.048 -2.265 -46.298 1.00 84.69 103 LYS A C 1
ATOM 848 O O . LYS A 1 103 ? 21.525 -1.157 -46.215 1.00 84.69 103 LYS A O 1
ATOM 853 N N . VAL A 1 104 ? 22.706 -2.680 -47.375 1.00 87.69 104 VAL A N 1
ATOM 854 C CA . VAL A 1 104 ? 22.762 -1.910 -48.620 1.00 87.69 104 VAL A CA 1
ATOM 855 C C . VAL A 1 104 ? 21.545 -2.278 -49.463 1.00 87.69 104 VAL A C 1
ATOM 857 O O . VAL A 1 104 ? 21.351 -3.437 -49.827 1.00 87.69 104 VAL A O 1
ATOM 860 N N . LEU A 1 105 ? 20.697 -1.294 -49.737 1.00 87.31 105 LEU A N 1
ATOM 861 C CA . LEU A 1 105 ? 19.531 -1.428 -50.598 1.00 87.31 105 LEU A CA 1
ATOM 862 C C . LEU A 1 105 ? 19.949 -1.517 -52.074 1.00 87.31 105 LEU A C 1
ATOM 864 O O . LEU A 1 105 ? 21.043 -1.111 -52.459 1.00 87.31 105 LEU A O 1
ATOM 868 N N . ALA A 1 106 ? 19.043 -1.988 -52.936 1.00 84.75 106 ALA A N 1
ATOM 869 C CA . ALA A 1 106 ? 19.294 -2.116 -54.378 1.00 84.75 106 ALA A CA 1
ATOM 870 C C . ALA A 1 106 ? 19.619 -0.779 -55.080 1.00 84.75 106 ALA A C 1
ATOM 872 O O . ALA A 1 106 ? 20.198 -0.775 -56.162 1.00 84.75 106 ALA A O 1
ATOM 873 N N . ASN A 1 107 ? 19.271 0.354 -54.463 1.00 90.38 107 ASN A N 1
ATOM 874 C CA . ASN A 1 107 ? 19.619 1.699 -54.928 1.00 90.38 107 ASN A CA 1
ATOM 875 C C . ASN A 1 107 ? 21.003 2.183 -54.434 1.00 90.38 107 ASN A C 1
ATOM 877 O O . ASN A 1 107 ? 21.348 3.343 -54.644 1.00 90.38 107 ASN A O 1
ATOM 881 N N . GLY A 1 108 ? 21.773 1.326 -53.754 1.00 87.81 108 GLY A N 1
ATOM 882 C CA . GLY A 1 108 ? 23.088 1.640 -53.193 1.00 87.81 108 GLY A CA 1
ATOM 883 C C . GLY A 1 108 ? 23.063 2.366 -51.844 1.00 87.81 108 GLY A C 1
ATOM 884 O O . GLY A 1 108 ? 24.130 2.659 -51.310 1.00 87.81 108 GLY A O 1
ATOM 885 N N . GLN A 1 109 ? 21.891 2.661 -51.269 1.00 92.31 109 GLN A N 1
ATOM 886 C CA . GLN A 1 109 ? 21.800 3.307 -49.956 1.00 92.31 109 GLN A CA 1
ATOM 887 C C . GLN A 1 109 ? 22.001 2.301 -48.822 1.00 92.31 109 GLN A C 1
ATOM 889 O O . GLN A 1 109 ? 21.350 1.258 -48.790 1.00 92.31 109 GLN A O 1
ATOM 894 N N . THR A 1 110 ? 22.847 2.643 -47.854 1.00 88.19 110 THR A N 1
ATOM 895 C CA . THR A 1 110 ? 22.979 1.888 -46.604 1.00 88.19 110 THR A CA 1
ATOM 896 C C . THR A 1 110 ? 21.921 2.352 -45.610 1.00 88.19 110 THR A C 1
ATOM 898 O O . THR A 1 110 ? 21.863 3.533 -45.275 1.00 88.19 110 THR A O 1
ATOM 901 N N . VAL A 1 111 ? 21.097 1.427 -45.123 1.00 87.31 111 VAL A N 1
ATOM 902 C CA . VAL A 1 111 ? 20.037 1.694 -44.144 1.00 87.31 111 VAL A CA 1
ATOM 903 C C . VAL A 1 111 ? 20.248 0.818 -42.915 1.00 87.31 111 VAL A C 1
ATOM 905 O O . VAL A 1 111 ? 20.527 -0.376 -43.037 1.00 87.31 111 VAL A O 1
ATOM 908 N N . ALA A 1 112 ? 20.117 1.412 -41.728 1.00 83.56 112 ALA A N 1
ATOM 909 C CA . ALA A 1 112 ? 20.101 0.671 -40.474 1.00 83.56 112 ALA A CA 1
ATOM 910 C C . ALA A 1 112 ? 18.790 -0.120 -40.382 1.00 83.56 112 ALA A C 1
ATOM 912 O O . ALA A 1 112 ? 17.702 0.449 -40.431 1.00 83.56 112 ALA A O 1
ATOM 913 N N . SER A 1 113 ? 18.893 -1.443 -40.323 1.00 80.81 113 SER A N 1
ATOM 914 C CA . SER A 1 113 ? 17.748 -2.352 -40.379 1.00 80.81 113 SER A CA 1
ATOM 915 C C . SER A 1 113 ? 17.350 -2.922 -39.021 1.00 80.81 113 SER A C 1
ATOM 917 O O . SER A 1 113 ? 16.221 -3.388 -38.896 1.00 80.81 113 SER A O 1
ATOM 919 N N . TRP A 1 114 ? 18.234 -2.861 -38.017 1.00 80.88 114 TRP A N 1
ATOM 920 C CA . TRP A 1 114 ? 17.999 -3.394 -36.672 1.00 80.88 114 TRP A CA 1
ATOM 921 C C . TRP A 1 114 ? 18.210 -2.316 -35.608 1.00 80.88 114 TRP A C 1
ATOM 923 O O . TRP A 1 114 ? 19.341 -1.906 -35.345 1.00 80.88 114 TRP A O 1
ATOM 933 N N . GLU A 1 115 ? 17.107 -1.880 -35.007 1.00 84.69 115 GLU A N 1
ATOM 934 C CA . GLU A 1 115 ? 17.066 -0.931 -33.892 1.00 84.69 115 GLU A CA 1
ATOM 935 C C . GLU A 1 115 ? 16.952 -1.693 -32.563 1.00 84.69 115 GLU A C 1
ATOM 937 O O . GLU A 1 115 ? 16.169 -2.639 -32.439 1.00 84.69 115 GLU A O 1
ATOM 942 N N . GLN A 1 116 ? 17.724 -1.269 -31.568 1.00 86.88 116 GLN A N 1
ATOM 943 C CA . GLN A 1 116 ? 17.581 -1.645 -30.168 1.00 86.88 116 GLN A CA 1
ATOM 944 C C . GLN A 1 116 ? 17.120 -0.448 -29.363 1.00 86.88 116 GLN A C 1
ATOM 946 O O . GLN A 1 116 ? 17.561 0.677 -29.580 1.00 86.88 116 GLN A O 1
ATOM 951 N N . ARG A 1 117 ? 16.255 -0.717 -28.390 1.00 90.12 117 ARG A N 1
ATOM 952 C CA . ARG A 1 117 ? 15.717 0.302 -27.500 1.00 90.12 117 ARG A CA 1
ATOM 953 C C . ARG A 1 117 ? 15.943 -0.144 -26.068 1.00 90.12 117 ARG A C 1
ATOM 955 O O . ARG A 1 117 ? 15.564 -1.257 -25.697 1.00 90.12 117 ARG A O 1
ATOM 962 N N . TRP A 1 118 ? 16.555 0.716 -25.269 1.00 94.06 118 TRP A N 1
ATOM 963 C CA . TRP A 1 118 ? 16.795 0.474 -23.848 1.00 94.06 118 TRP A CA 1
ATOM 964 C C . TRP A 1 118 ? 16.497 1.723 -23.028 1.00 94.06 118 TRP A C 1
ATOM 966 O O . TRP A 1 118 ? 16.389 2.835 -23.544 1.00 94.06 118 TRP A O 1
ATOM 976 N N . ALA A 1 119 ? 16.345 1.533 -21.723 1.00 95.50 119 ALA A N 1
ATOM 977 C CA . ALA A 1 119 ? 16.211 2.633 -20.787 1.00 95.50 119 ALA A CA 1
ATOM 978 C C . ALA A 1 119 ? 17.600 3.124 -20.352 1.00 95.50 119 ALA A C 1
ATOM 980 O O . ALA A 1 119 ? 18.432 2.347 -19.876 1.00 95.50 119 ALA A O 1
ATOM 981 N N . PHE A 1 120 ? 17.835 4.427 -20.477 1.00 95.12 120 PHE A N 1
ATOM 982 C CA . PHE A 1 120 ? 19.095 5.075 -20.119 1.00 95.12 120 PHE A CA 1
ATOM 983 C C . PHE A 1 120 ? 18.854 6.276 -19.204 1.00 95.12 120 PHE A C 1
ATOM 985 O O . PHE A 1 120 ? 17.815 6.933 -19.299 1.00 95.12 120 PHE A O 1
ATOM 992 N N . VAL A 1 121 ? 19.798 6.573 -18.310 1.00 96.25 121 VAL A N 1
ATOM 993 C CA . VAL A 1 121 ? 19.725 7.761 -17.454 1.00 96.25 121 VAL A CA 1
ATOM 994 C C . VAL A 1 121 ? 20.385 8.952 -18.133 1.00 96.25 121 VAL A C 1
ATOM 996 O O . VAL A 1 121 ? 21.603 9.015 -18.288 1.00 96.25 121 VAL A O 1
ATOM 999 N N . ALA A 1 122 ? 19.574 9.952 -18.459 1.00 95.12 122 ALA A N 1
ATOM 1000 C CA . ALA A 1 122 ? 20.040 11.249 -18.920 1.00 95.12 122 ALA A CA 1
ATOM 1001 C C . ALA A 1 122 ? 20.207 12.231 -17.754 1.00 95.12 122 ALA A C 1
ATOM 1003 O O . ALA A 1 122 ? 19.558 12.116 -16.712 1.00 95.12 122 ALA A O 1
ATOM 1004 N N . TYR A 1 123 ? 21.055 13.237 -17.964 1.00 96.00 123 TYR A N 1
ATOM 1005 C CA . TYR A 1 123 ? 21.192 14.396 -17.088 1.00 96.00 123 TYR A CA 1
ATOM 1006 C C . TYR A 1 123 ? 20.853 15.667 -17.863 1.00 96.00 123 TYR A C 1
ATOM 1008 O O . TYR A 1 123 ? 21.428 15.925 -18.921 1.00 96.00 123 TYR A O 1
ATOM 1016 N N . GLY A 1 124 ? 19.921 16.465 -17.347 1.00 95.62 124 GLY A N 1
ATOM 1017 C CA . GLY A 1 124 ? 19.540 17.723 -17.982 1.00 95.62 124 GLY A CA 1
ATOM 1018 C C . GLY A 1 124 ? 18.211 18.267 -17.481 1.00 95.62 124 GLY A C 1
ATOM 1019 O O . GLY A 1 124 ? 17.761 17.934 -16.386 1.00 95.62 124 GLY A O 1
ATOM 1020 N N . ILE A 1 125 ? 17.579 19.115 -18.292 1.00 95.62 125 ILE A N 1
ATOM 1021 C CA . ILE A 1 125 ? 16.228 19.618 -18.025 1.00 95.62 125 ILE A CA 1
ATOM 1022 C C . ILE A 1 125 ? 15.242 18.500 -18.391 1.00 95.62 125 ILE A C 1
ATOM 1024 O O . ILE A 1 125 ? 15.220 18.095 -19.557 1.00 95.62 125 ILE A O 1
ATOM 1028 N N . PRO A 1 126 ? 14.463 17.968 -17.436 1.00 92.31 126 PRO A N 1
ATOM 1029 C CA . PRO A 1 126 ? 13.533 16.892 -17.728 1.00 92.31 126 PRO A CA 1
ATOM 1030 C C . PRO A 1 126 ? 12.304 17.414 -18.497 1.00 92.31 126 PRO A C 1
ATOM 1032 O O . PRO A 1 126 ? 11.917 18.576 -18.335 1.00 92.31 126 PRO A O 1
ATOM 1035 N N . PRO A 1 127 ? 11.650 16.568 -19.312 1.00 90.06 127 PRO A N 1
ATOM 1036 C CA . PRO A 1 127 ? 10.351 16.889 -19.895 1.00 90.06 127 PRO A CA 1
ATOM 1037 C C . PRO A 1 127 ? 9.265 17.004 -18.810 1.00 90.06 127 PRO A C 1
ATOM 1039 O O . PRO A 1 127 ? 9.464 16.614 -17.663 1.00 90.06 127 PRO A O 1
ATOM 1042 N N . SER A 1 128 ? 8.079 17.507 -19.171 1.00 86.62 128 SER A N 1
ATOM 1043 C CA . SER A 1 128 ? 6.958 17.694 -18.229 1.00 86.62 128 SER A CA 1
ATOM 1044 C C . SER A 1 128 ? 6.472 16.400 -17.563 1.00 86.62 128 SER A C 1
ATOM 1046 O O . SER A 1 128 ? 5.915 16.443 -16.469 1.00 86.62 128 SER A O 1
ATOM 1048 N N . SER A 1 129 ? 6.688 15.251 -18.205 1.00 86.38 129 SER A N 1
ATOM 1049 C CA . SER A 1 129 ? 6.417 13.921 -17.666 1.00 86.38 129 SER A CA 1
ATOM 1050 C C . SER A 1 129 ? 7.678 13.077 -17.806 1.00 86.38 129 SER A C 1
ATOM 1052 O O . SER A 1 129 ? 8.123 12.809 -18.920 1.00 86.38 129 SER A O 1
ATOM 1054 N N . TYR A 1 130 ? 8.278 12.705 -16.675 1.00 89.62 130 TYR A N 1
ATOM 1055 C CA . TYR A 1 130 ? 9.512 11.928 -16.625 1.00 89.62 130 TYR A CA 1
ATOM 1056 C C . TYR A 1 130 ? 9.537 11.014 -15.399 1.00 89.62 130 TYR A C 1
ATOM 1058 O O . TYR A 1 130 ? 8.861 11.275 -14.402 1.00 89.62 130 TYR A O 1
ATOM 1066 N N . LEU A 1 131 ? 10.349 9.958 -15.465 1.00 91.94 131 LEU A N 1
ATOM 1067 C CA . LEU A 1 131 ? 10.695 9.140 -14.307 1.00 91.94 131 LEU A CA 1
ATOM 1068 C C . LEU A 1 131 ? 12.023 9.648 -13.734 1.00 91.94 131 LEU A C 1
ATOM 1070 O O . LEU A 1 131 ? 13.047 9.512 -14.413 1.00 91.94 131 LEU A O 1
ATOM 1074 N N . PRO A 1 132 ? 12.051 10.246 -12.530 1.00 93.62 132 PRO A N 1
ATOM 1075 C CA . PRO A 1 132 ? 13.311 10.654 -11.917 1.00 93.62 132 PRO A CA 1
ATOM 1076 C C . PRO A 1 132 ? 14.197 9.432 -11.659 1.00 93.62 132 PRO A C 1
ATOM 1078 O O . PRO A 1 132 ? 13.693 8.359 -11.351 1.00 93.62 132 PRO A O 1
ATOM 1081 N N . MET A 1 133 ? 15.519 9.574 -11.755 1.00 94.56 133 MET A N 1
ATOM 1082 C CA . MET A 1 133 ? 16.437 8.489 -11.384 1.00 94.56 133 MET A CA 1
ATOM 1083 C C . MET A 1 133 ? 16.375 8.216 -9.875 1.00 94.56 133 MET A C 1
ATOM 1085 O O . MET A 1 133 ? 16.245 7.073 -9.447 1.00 94.56 133 MET A O 1
ATOM 1089 N N . ILE A 1 134 ? 16.463 9.275 -9.066 1.00 90.69 134 ILE A N 1
ATOM 1090 C CA . ILE A 1 134 ? 16.405 9.196 -7.603 1.00 90.69 134 ILE A CA 1
ATOM 1091 C C . ILE A 1 134 ? 14.956 9.374 -7.160 1.00 90.69 134 ILE A C 1
ATOM 1093 O O . ILE A 1 134 ? 14.288 10.318 -7.574 1.00 90.69 134 ILE A O 1
ATOM 1097 N N . GLY A 1 135 ? 14.477 8.475 -6.301 1.00 87.12 135 GLY A N 1
ATOM 1098 C CA . GLY A 1 135 ? 13.091 8.494 -5.832 1.00 87.12 135 GLY A CA 1
ATOM 1099 C C . GLY A 1 135 ? 12.080 7.951 -6.847 1.00 87.12 135 GLY A C 1
ATOM 1100 O O . GLY A 1 135 ? 10.878 8.095 -6.626 1.00 87.12 135 GLY A O 1
ATOM 1101 N N . ALA A 1 136 ? 12.534 7.316 -7.937 1.00 90.88 136 ALA A N 1
ATOM 1102 C CA . ALA A 1 136 ? 11.656 6.497 -8.767 1.00 90.88 136 ALA A CA 1
ATOM 1103 C C . ALA A 1 136 ? 10.987 5.421 -7.909 1.00 90.88 136 ALA A C 1
ATOM 1105 O O . ALA A 1 136 ? 11.659 4.656 -7.218 1.00 90.88 136 ALA A O 1
ATOM 1106 N N . LYS A 1 137 ? 9.659 5.347 -7.992 1.00 89.94 137 LYS A N 1
ATOM 1107 C CA . LYS A 1 137 ? 8.889 4.286 -7.350 1.00 89.94 137 LYS A CA 1
ATOM 1108 C C . LYS A 1 137 ? 8.976 3.007 -8.171 1.00 89.94 137 LYS A C 1
ATOM 1110 O O . LYS A 1 137 ? 8.810 3.016 -9.399 1.00 89.94 137 LYS A O 1
ATOM 1115 N N . SER A 1 138 ? 9.208 1.899 -7.482 1.00 92.25 138 SER A N 1
ATOM 1116 C CA . SER A 1 138 ? 9.026 0.579 -8.064 1.00 92.25 138 SER A CA 1
ATOM 1117 C C . SER A 1 138 ? 7.539 0.246 -8.189 1.00 92.25 138 SER A C 1
ATOM 1119 O O . SER A 1 138 ? 6.695 0.808 -7.490 1.00 92.25 138 SER A O 1
ATOM 1121 N N . LEU A 1 139 ? 7.199 -0.705 -9.060 1.00 90.06 139 LEU A N 1
ATOM 1122 C CA . LEU A 1 139 ? 5.842 -1.248 -9.145 1.00 90.06 139 LEU A CA 1
ATOM 1123 C C . LEU A 1 139 ? 5.374 -1.785 -7.783 1.00 90.06 139 LEU A C 1
ATOM 1125 O O . LEU A 1 139 ? 4.211 -1.627 -7.423 1.00 90.06 139 LEU A O 1
ATOM 1129 N N . LEU A 1 140 ? 6.288 -2.372 -7.005 1.00 89.06 140 LEU A N 1
ATOM 1130 C CA . LEU A 1 140 ? 5.991 -2.857 -5.662 1.00 89.06 140 LEU A CA 1
ATOM 1131 C C . LEU A 1 140 ? 5.635 -1.712 -4.706 1.00 89.06 140 LEU A C 1
ATOM 1133 O O . LEU A 1 140 ? 4.697 -1.856 -3.928 1.00 89.06 140 LEU A O 1
ATOM 1137 N N . ASP A 1 141 ? 6.317 -0.569 -4.797 1.00 88.81 141 ASP A N 1
ATOM 1138 C CA . ASP A 1 141 ? 5.985 0.610 -3.986 1.00 88.81 141 ASP A CA 1
ATOM 1139 C C . ASP A 1 141 ? 4.574 1.108 -4.298 1.00 88.81 141 ASP A C 1
ATOM 1141 O O . ASP A 1 141 ? 3.798 1.381 -3.388 1.00 88.81 141 ASP A O 1
ATOM 1145 N N . TYR A 1 142 ? 4.190 1.135 -5.576 1.00 86.19 142 TYR A N 1
ATOM 1146 C CA . TYR A 1 142 ? 2.823 1.484 -5.963 1.00 86.19 142 TYR A CA 1
ATOM 1147 C C . TYR A 1 142 ? 1.778 0.493 -5.433 1.00 86.19 142 TYR A C 1
ATOM 1149 O O . TYR A 1 142 ? 0.719 0.907 -4.957 1.00 86.19 142 TYR A O 1
ATOM 1157 N N . ILE A 1 143 ? 2.072 -0.811 -5.469 1.00 85.00 143 ILE A N 1
ATOM 1158 C CA . ILE A 1 143 ? 1.194 -1.844 -4.899 1.00 85.00 143 ILE A CA 1
ATOM 1159 C C . ILE A 1 143 ? 1.064 -1.665 -3.378 1.00 85.00 143 ILE A C 1
ATOM 1161 O O . ILE A 1 143 ? -0.039 -1.765 -2.829 1.00 85.00 143 ILE A O 1
ATOM 1165 N N . ASN A 1 144 ? 2.166 -1.372 -2.689 1.00 85.25 144 ASN A N 1
ATOM 1166 C CA . ASN A 1 144 ? 2.190 -1.164 -1.241 1.00 85.25 144 ASN A CA 1
ATOM 1167 C C . ASN A 1 144 ? 1.439 0.110 -0.830 1.00 85.25 144 ASN A C 1
ATOM 1169 O O . ASN A 1 144 ? 0.658 0.086 0.123 1.00 85.25 144 ASN A O 1
ATOM 1173 N N . ASP A 1 145 ? 1.599 1.200 -1.579 1.00 82.81 145 ASP A N 1
ATOM 1174 C CA . ASP A 1 145 ? 0.857 2.443 -1.358 1.00 82.81 145 ASP A CA 1
ATOM 1175 C C . ASP A 1 145 ? -0.651 2.212 -1.529 1.00 82.81 145 ASP A C 1
ATOM 1177 O O . ASP A 1 145 ? -1.456 2.623 -0.689 1.00 82.81 145 ASP A O 1
ATOM 1181 N N . TYR A 1 146 ? -1.044 1.488 -2.580 1.00 75.25 146 TYR A N 1
ATOM 1182 C CA . TYR A 1 146 ? -2.446 1.186 -2.861 1.00 75.25 146 TYR A CA 1
ATOM 1183 C C . TYR A 1 146 ? -3.084 0.271 -1.810 1.00 75.25 146 TYR A C 1
ATOM 1185 O O . TYR A 1 146 ? -4.218 0.496 -1.377 1.00 75.25 146 TYR A O 1
ATOM 1193 N N . THR A 1 147 ? -2.369 -0.771 -1.384 1.00 73.06 147 THR A N 1
ATOM 1194 C CA . THR A 1 147 ? -2.846 -1.673 -0.325 1.00 73.06 147 THR A CA 1
ATOM 1195 C C . THR A 1 147 ? -2.972 -0.943 1.008 1.00 73.06 147 THR A C 1
ATOM 1197 O O . THR A 1 147 ? -3.980 -1.118 1.691 1.00 73.06 147 THR A O 1
ATOM 1200 N N . SER A 1 148 ? -2.023 -0.065 1.337 1.00 68.62 148 SER A N 1
ATOM 1201 C CA . SER A 1 148 ? -2.060 0.751 2.556 1.00 68.62 148 SER A CA 1
ATOM 1202 C C . SER A 1 148 ? -3.242 1.721 2.567 1.00 68.62 148 SER A C 1
ATOM 1204 O O . SER A 1 148 ? -3.985 1.762 3.547 1.00 68.62 148 SER A O 1
ATOM 1206 N N . GLN A 1 149 ? -3.488 2.439 1.465 1.00 65.50 149 GLN A N 1
ATOM 1207 C CA . GLN A 1 149 ? -4.655 3.324 1.335 1.00 65.50 149 GLN A CA 1
ATOM 1208 C C . GLN A 1 149 ? -5.966 2.550 1.483 1.00 65.50 149 GLN A C 1
ATOM 1210 O O . GLN A 1 149 ? -6.821 2.916 2.286 1.00 65.50 149 GLN A O 1
ATOM 1215 N N . LYS A 1 150 ? -6.090 1.406 0.796 1.00 61.00 150 LYS A N 1
ATOM 1216 C CA . LYS A 1 150 ? -7.272 0.550 0.928 1.00 61.00 150 LYS A CA 1
ATOM 1217 C C . LYS A 1 150 ? -7.468 -0.003 2.328 1.00 61.00 150 LYS A C 1
ATOM 1219 O O . LYS A 1 150 ? -8.604 -0.303 2.651 1.00 61.00 150 LYS A O 1
ATOM 1224 N N . LEU A 1 151 ? -6.425 -0.218 3.125 1.00 57.47 151 LEU A N 1
ATOM 1225 C CA . LEU A 1 151 ? -6.586 -0.662 4.511 1.00 57.47 151 LEU A CA 1
ATOM 1226 C C . LEU A 1 151 ? -7.074 0.482 5.404 1.00 57.47 151 LEU A C 1
ATOM 1228 O O . LEU A 1 151 ? -7.942 0.255 6.243 1.00 57.47 151 LEU A O 1
ATOM 1232 N N . ILE A 1 152 ? -6.575 1.700 5.184 1.00 58.62 152 ILE A N 1
ATOM 1233 C CA . ILE A 1 152 ? -6.974 2.897 5.935 1.00 58.62 152 ILE A CA 1
ATOM 1234 C C . ILE A 1 152 ? -8.437 3.261 5.651 1.00 58.62 152 ILE A C 1
ATOM 1236 O O . ILE A 1 152 ? -9.203 3.452 6.590 1.00 58.62 152 ILE A O 1
ATOM 1240 N N . ASP A 1 153 ? -8.856 3.257 4.385 1.00 55.50 153 ASP A N 1
ATOM 1241 C CA . ASP A 1 153 ? -10.231 3.608 3.985 1.00 55.50 153 ASP A CA 1
ATOM 1242 C C . ASP A 1 153 ? -11.282 2.581 4.433 1.00 55.50 153 ASP A C 1
ATOM 1244 O O . ASP A 1 153 ? -12.489 2.813 4.358 1.00 55.50 153 ASP A O 1
ATOM 1248 N N . LYS A 1 154 ? -10.826 1.405 4.860 1.00 54.00 154 LYS A N 1
ATOM 1249 C CA . LYS A 1 154 ? -11.663 0.244 5.141 1.00 54.00 154 LYS A CA 1
ATOM 1250 C C . LYS A 1 154 ? -11.858 -0.044 6.629 1.00 54.00 154 LYS A C 1
ATOM 1252 O O . LYS A 1 154 ? -12.666 -0.905 6.973 1.00 54.00 154 LYS A O 1
ATOM 1257 N N . VAL A 1 155 ? -11.145 0.648 7.508 1.00 55.94 155 VAL A N 1
ATOM 1258 C CA . VAL A 1 155 ? -11.429 0.624 8.945 1.00 55.94 155 VAL A CA 1
ATOM 1259 C C . VAL A 1 155 ? -12.342 1.812 9.227 1.00 55.94 155 VAL A C 1
ATOM 1261 O O . VAL A 1 155 ? -11.948 2.951 8.986 1.00 55.94 155 VAL A O 1
ATOM 1264 N N . GLU A 1 156 ? -13.570 1.572 9.708 1.00 65.00 156 GLU A N 1
ATOM 1265 C CA . GLU A 1 156 ? -14.407 2.691 10.157 1.00 65.00 156 GLU A CA 1
ATOM 1266 C C . GLU A 1 156 ? -13.644 3.464 11.244 1.00 65.00 156 GLU A C 1
ATOM 1268 O O . GLU A 1 156 ? -13.032 2.838 12.120 1.00 65.00 156 GLU A O 1
ATOM 1273 N N . PRO A 1 157 ? -13.643 4.810 11.203 1.00 65.00 157 PRO A N 1
ATOM 1274 C CA . PRO A 1 157 ? -12.884 5.604 12.153 1.00 65.00 157 PRO A CA 1
ATOM 1275 C C . PRO A 1 157 ? -13.285 5.233 13.582 1.00 65.00 157 PRO A C 1
ATOM 1277 O O . PRO A 1 157 ? -14.470 5.081 13.895 1.00 65.00 157 PRO A O 1
ATOM 1280 N N . LEU A 1 158 ? -12.277 5.098 14.450 1.00 63.41 158 LEU A N 1
ATOM 1281 C CA . LEU A 1 158 ? -12.455 4.882 15.884 1.00 63.41 158 LEU A CA 1
ATOM 1282 C C . LEU A 1 158 ? -13.476 5.881 16.427 1.00 63.41 158 LEU A C 1
ATOM 1284 O O . LEU A 1 158 ? -13.218 7.085 16.481 1.00 63.41 158 LEU A O 1
ATOM 1288 N N . THR A 1 159 ? -14.638 5.374 16.829 1.00 73.38 159 THR A N 1
ATOM 1289 C CA . THR A 1 159 ? -15.693 6.201 17.400 1.00 73.38 159 THR A CA 1
ATOM 1290 C C . THR A 1 159 ? -15.523 6.218 18.915 1.00 73.38 159 THR A C 1
ATOM 1292 O O . THR A 1 159 ? -15.326 5.187 19.563 1.00 73.38 159 THR A O 1
ATOM 1295 N N . LEU A 1 160 ? -15.555 7.419 19.487 1.00 72.19 160 LEU A N 1
ATOM 1296 C CA . LEU A 1 160 ? -15.397 7.634 20.920 1.00 72.19 160 LEU A CA 1
ATOM 1297 C C . LEU A 1 160 ? -16.767 7.594 21.601 1.00 72.19 160 LEU A C 1
ATOM 1299 O O . LEU A 1 160 ? -17.696 8.280 21.168 1.00 72.19 160 LEU A O 1
ATOM 1303 N N . VAL A 1 161 ? -16.886 6.843 22.698 1.00 64.75 161 VAL A N 1
ATOM 1304 C CA . VAL A 1 161 ? -18.021 6.984 23.618 1.00 64.75 161 VAL A CA 1
ATOM 1305 C C . VAL A 1 161 ? -17.852 8.328 24.326 1.00 64.75 161 VAL A C 1
ATOM 1307 O O . VAL A 1 161 ? -16.927 8.507 25.121 1.00 64.75 161 VAL A O 1
ATOM 1310 N N . SER A 1 162 ? -18.721 9.295 24.030 1.00 66.56 162 SER A N 1
ATOM 1311 C CA . SER A 1 162 ? -18.754 10.550 24.782 1.00 66.56 162 SER A CA 1
ATOM 1312 C C . SER A 1 162 ? -19.275 10.298 26.201 1.00 66.56 162 SER A C 1
ATOM 1314 O O . SER A 1 162 ? -20.038 9.361 26.441 1.00 66.56 162 SER A O 1
ATOM 1316 N N . SER A 1 163 ? -18.908 11.154 27.158 1.00 60.97 163 SER A N 1
ATOM 1317 C CA . SER A 1 163 ? -19.372 11.042 28.551 1.00 60.97 163 SER A CA 1
ATOM 1318 C C . SER A 1 163 ? -20.903 11.018 28.688 1.00 60.97 163 SER A C 1
ATOM 1320 O O . SER A 1 163 ? -21.423 10.448 29.640 1.00 60.97 163 SER A O 1
ATOM 1322 N N . GLN A 1 164 ? -21.628 11.579 27.715 1.00 57.28 164 GLN A N 1
ATOM 1323 C CA . GLN A 1 164 ? -23.093 11.618 27.670 1.00 57.28 164 GLN A CA 1
ATOM 1324 C C . GLN A 1 164 ? -23.747 10.281 27.286 1.00 57.28 164 GLN A C 1
ATOM 1326 O O . GLN A 1 164 ? -24.945 10.116 27.497 1.00 57.28 164 GLN A O 1
ATOM 1331 N N . ALA A 1 165 ? -22.994 9.333 26.722 1.00 76.94 165 ALA A N 1
ATOM 1332 C CA . ALA A 1 165 ? -23.514 8.022 26.329 1.00 76.94 165 ALA A CA 1
ATOM 1333 C C . ALA A 1 165 ? -23.483 6.985 27.470 1.00 76.94 165 ALA A C 1
ATOM 1335 O O . ALA A 1 165 ? -24.074 5.909 27.343 1.00 76.94 165 ALA A O 1
ATOM 1336 N N . PHE A 1 166 ? -22.810 7.297 28.582 1.00 88.12 166 PHE A N 1
ATOM 1337 C CA . PHE A 1 166 ? -22.812 6.461 29.778 1.00 88.12 166 PHE A CA 1
ATOM 1338 C C . PHE A 1 166 ? -24.135 6.576 30.535 1.00 88.12 166 PHE A C 1
ATOM 1340 O O . PHE A 1 166 ? -24.713 7.655 30.670 1.00 88.12 166 PHE A O 1
ATOM 1347 N N . TYR A 1 167 ? -24.600 5.456 31.085 1.00 90.00 167 TYR A N 1
ATOM 1348 C CA . TYR A 1 167 ? -25.701 5.488 32.042 1.00 90.00 167 TYR A CA 1
ATOM 1349 C C . TYR A 1 167 ? -25.264 6.197 33.336 1.00 90.00 167 TYR A C 1
ATOM 1351 O O . TYR A 1 167 ? -24.081 6.152 33.691 1.00 90.00 167 TYR A O 1
ATOM 1359 N N . PRO A 1 168 ? -26.199 6.810 34.092 1.00 88.81 168 PRO A N 1
ATOM 1360 C CA . PRO A 1 168 ? -25.872 7.585 35.285 1.00 88.81 168 PRO A CA 1
ATOM 1361 C C . PRO A 1 168 ? -24.916 6.865 36.244 1.00 88.81 168 PRO A C 1
ATOM 1363 O O . PRO A 1 168 ? -25.136 5.713 36.633 1.00 88.81 168 PRO A O 1
ATOM 1366 N N . GLY A 1 169 ? -23.844 7.563 36.618 1.00 86.75 169 GLY A N 1
ATOM 1367 C CA . GLY A 1 169 ? -22.788 7.093 37.513 1.00 86.75 169 GLY A CA 1
ATOM 1368 C C . GLY A 1 169 ? -21.624 6.373 36.828 1.00 86.75 169 GLY A C 1
ATOM 1369 O O . GLY A 1 169 ? -20.593 6.208 37.469 1.00 86.75 169 GLY A O 1
ATOM 1370 N N . TRP A 1 170 ? -21.745 5.967 35.561 1.00 91.31 170 TRP A N 1
ATOM 1371 C CA . TRP A 1 170 ? -20.602 5.457 34.801 1.00 91.31 170 TRP A CA 1
ATOM 1372 C C . TRP A 1 170 ? -19.800 6.598 34.181 1.00 91.31 170 TRP A C 1
ATOM 1374 O O . TRP A 1 170 ? -20.350 7.627 33.793 1.00 91.31 170 TRP A O 1
ATOM 1384 N N . SER A 1 171 ? -18.486 6.413 34.092 1.00 91.25 171 SER A N 1
ATOM 1385 C CA . SER A 1 171 ? -17.567 7.365 33.468 1.00 91.25 171 SER A CA 1
ATOM 1386 C C . SER A 1 171 ? -16.354 6.660 32.863 1.00 91.25 171 SER A C 1
ATOM 1388 O O . SER A 1 171 ? -16.126 5.475 33.083 1.00 91.25 171 SER A O 1
ATOM 1390 N N . SER A 1 172 ? -15.558 7.391 32.092 1.00 90.12 172 SER A N 1
ATOM 1391 C CA . SER A 1 172 ? -14.248 6.947 31.608 1.00 90.12 172 SER A CA 1
ATOM 1392 C C . SER A 1 172 ? -13.216 6.858 32.737 1.00 90.12 172 SER A C 1
ATOM 1394 O O . SER A 1 172 ? -13.103 7.796 33.532 1.00 90.12 172 SER A O 1
ATOM 1396 N N . HIS A 1 173 ? -12.391 5.810 32.755 1.00 89.94 173 HIS A N 1
ATOM 1397 C CA . HIS A 1 173 ? -11.252 5.722 33.674 1.00 89.94 173 HIS A CA 1
ATOM 1398 C C . HIS A 1 173 ? -10.173 6.759 33.337 1.00 89.94 173 HIS A C 1
ATOM 1400 O O . HIS A 1 173 ? -9.703 6.817 32.205 1.00 89.94 173 HIS A O 1
ATOM 1406 N N . ASN A 1 174 ? -9.775 7.589 34.307 1.00 87.94 174 ASN A N 1
ATOM 1407 C CA . ASN A 1 174 ? -8.756 8.642 34.144 1.00 87.94 174 ASN A CA 1
ATOM 1408 C C . ASN A 1 174 ? -8.991 9.578 32.940 1.00 87.94 174 ASN A C 1
ATOM 1410 O O . ASN A 1 174 ? -8.045 10.059 32.322 1.00 87.94 174 ASN A O 1
ATOM 1414 N N . GLY A 1 175 ? -10.256 9.809 32.569 1.00 83.94 175 GLY A N 1
ATOM 1415 C CA . GLY A 1 175 ? -10.608 10.627 31.403 1.00 83.94 175 GLY A CA 1
ATOM 1416 C C . GLY A 1 175 ? -10.308 9.977 30.045 1.00 83.94 175 GLY A C 1
ATOM 1417 O O . GLY A 1 175 ? -10.504 10.623 29.017 1.00 83.94 175 GLY A O 1
ATOM 1418 N N . LEU A 1 176 ? -9.861 8.716 30.011 1.00 84.50 176 LEU A N 1
ATOM 1419 C CA . LEU A 1 176 ? -9.648 7.964 28.776 1.00 84.50 176 LEU A CA 1
ATOM 1420 C C . LEU A 1 176 ? -10.978 7.352 28.311 1.00 84.50 176 LEU A C 1
ATOM 1422 O O . LEU A 1 176 ? -11.499 6.451 28.971 1.00 84.50 176 LEU A O 1
ATOM 1426 N N . PRO A 1 177 ? -11.559 7.823 27.194 1.00 86.06 177 PRO A N 1
ATOM 1427 C CA . PRO A 1 177 ? -12.865 7.359 26.751 1.00 86.06 177 PRO A CA 1
ATOM 1428 C C . PRO A 1 177 ? -12.819 5.886 26.346 1.00 86.06 177 PRO A C 1
ATOM 1430 O O . PRO A 1 177 ? -11.833 5.421 25.768 1.00 86.06 177 PRO A O 1
ATOM 1433 N N . VAL A 1 178 ? -13.931 5.188 26.572 1.00 90.75 178 VAL A N 1
ATOM 1434 C CA . VAL A 1 178 ? -14.178 3.892 25.938 1.00 90.75 178 VAL A CA 1
ATOM 1435 C C . VAL A 1 178 ? -14.313 4.112 24.433 1.00 90.75 178 VAL A C 1
ATOM 1437 O O . VAL A 1 178 ? -14.932 5.077 23.974 1.00 90.75 178 VAL A O 1
ATOM 1440 N N . ARG A 1 179 ? -13.699 3.226 23.657 1.00 90.38 179 ARG A N 1
ATOM 1441 C CA . ARG A 1 179 ? -13.641 3.293 22.200 1.00 90.38 179 ARG A CA 1
ATOM 1442 C C . ARG A 1 179 ? -14.279 2.055 21.615 1.00 90.38 179 ARG A C 1
ATOM 1444 O O . ARG A 1 179 ? -14.191 0.966 22.181 1.00 90.38 179 ARG A O 1
ATOM 1451 N N . PHE A 1 180 ? -14.872 2.227 20.448 1.00 90.81 180 PHE A N 1
ATOM 1452 C CA . PHE A 1 180 ? -15.285 1.113 19.621 1.00 90.81 180 PHE A CA 1
ATOM 1453 C C . PHE A 1 180 ? -15.008 1.422 18.156 1.00 90.81 180 PHE A C 1
ATOM 1455 O O . PHE A 1 180 ? -15.014 2.577 17.725 1.00 90.81 180 PHE A O 1
ATOM 1462 N N . TYR A 1 181 ? -14.732 0.379 17.391 1.00 88.25 181 TYR A N 1
ATOM 1463 C CA . TYR A 1 181 ? -14.574 0.470 15.946 1.00 88.25 181 TYR A CA 1
ATOM 1464 C C . TYR A 1 181 ? -15.085 -0.809 15.299 1.00 88.25 181 TYR A C 1
ATOM 1466 O O . TYR A 1 181 ? -15.213 -1.845 15.957 1.00 88.25 181 TYR A O 1
ATOM 1474 N N . LYS A 1 182 ? -15.401 -0.722 14.011 1.00 87.12 182 LYS A N 1
ATOM 1475 C CA . LYS A 1 182 ? -15.883 -1.841 13.211 1.00 87.12 182 LYS A CA 1
ATOM 1476 C C . LYS A 1 182 ? -14.879 -2.119 12.100 1.00 87.12 182 LYS A C 1
ATOM 1478 O O . LYS A 1 182 ? -14.461 -1.200 11.398 1.00 87.12 182 LYS A O 1
ATOM 1483 N N . ASP A 1 183 ? -14.475 -3.377 11.964 1.00 84.69 183 ASP A N 1
ATOM 1484 C CA . ASP A 1 183 ? -13.637 -3.811 10.852 1.00 84.69 183 ASP A CA 1
ATOM 1485 C C . ASP A 1 183 ? -14.460 -4.125 9.594 1.00 84.69 183 ASP A C 1
ATOM 1487 O O . ASP A 1 183 ? -15.694 -4.139 9.583 1.00 84.69 183 ASP A O 1
ATOM 1491 N N . LEU A 1 184 ? -13.744 -4.446 8.523 1.00 78.06 184 LEU A N 1
ATOM 1492 C CA . LEU A 1 184 ? -14.307 -4.839 7.235 1.00 78.06 184 LEU A CA 1
ATOM 1493 C C . LEU A 1 184 ? -15.209 -6.062 7.248 1.00 78.06 184 LEU A C 1
ATOM 1495 O O . LEU A 1 184 ? -16.057 -6.223 6.373 1.00 78.06 184 LEU A O 1
ATOM 1499 N N . THR A 1 185 ? -14.998 -6.959 8.200 1.00 82.56 185 THR A N 1
ATOM 1500 C CA . THR A 1 185 ? -15.783 -8.186 8.335 1.00 82.56 185 THR A CA 1
ATOM 1501 C C . THR A 1 185 ? -17.061 -7.950 9.135 1.00 82.56 185 THR A C 1
ATOM 1503 O O . THR A 1 185 ? -17.757 -8.912 9.484 1.00 82.56 185 THR A O 1
ATOM 1506 N N . SER A 1 186 ? -17.368 -6.673 9.409 1.00 87.25 186 SER A N 1
ATOM 1507 C CA . SER A 1 186 ? -18.410 -6.229 10.324 1.00 87.25 186 SER A CA 1
ATOM 1508 C C . SER A 1 186 ? -18.186 -6.751 11.739 1.00 87.25 186 SER A C 1
ATOM 1510 O O . SER A 1 186 ? -19.138 -7.025 12.459 1.00 87.25 186 SER A O 1
ATOM 1512 N N . ARG A 1 187 ? -16.938 -6.930 12.176 1.00 91.25 187 ARG A N 1
ATOM 1513 C CA . ARG A 1 187 ? -16.645 -7.229 13.578 1.00 91.25 187 ARG A CA 1
ATOM 1514 C C . ARG A 1 187 ? -16.429 -5.924 14.329 1.00 91.25 187 ARG A C 1
ATOM 1516 O O . ARG A 1 187 ? -15.637 -5.086 13.915 1.00 91.25 187 ARG A O 1
ATOM 1523 N N . VAL A 1 188 ? -17.155 -5.755 15.423 1.00 92.06 188 VAL A N 1
ATOM 1524 C CA . VAL A 1 188 ? -17.023 -4.629 16.342 1.00 92.06 188 VAL A CA 1
ATOM 1525 C C . VAL A 1 188 ? -16.031 -5.013 17.424 1.00 92.06 188 VAL A C 1
A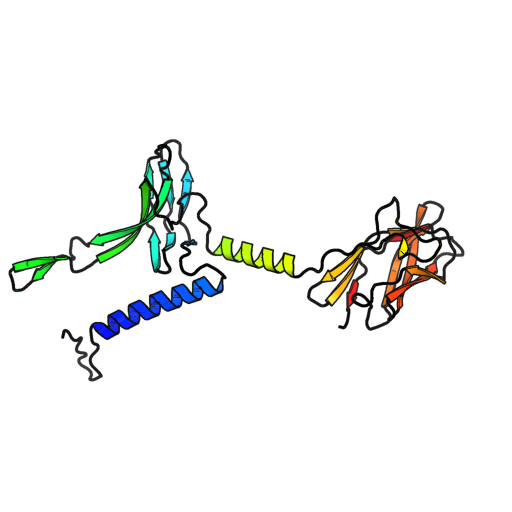TOM 1527 O O . VAL A 1 188 ? -16.111 -6.115 17.966 1.00 92.06 188 VAL A O 1
ATOM 1530 N N . TYR A 1 189 ? -15.122 -4.101 17.738 1.00 94.00 189 TYR A N 1
ATOM 1531 C CA . TYR A 1 189 ? -14.151 -4.223 18.818 1.00 94.00 189 TYR A CA 1
ATOM 1532 C C . TYR A 1 189 ? -14.402 -3.117 19.828 1.00 94.00 189 TYR A C 1
ATOM 1534 O O . TYR A 1 189 ? -14.678 -1.978 19.445 1.00 94.00 189 TYR A O 1
ATOM 1542 N N . LEU A 1 190 ? -14.283 -3.454 21.106 1.00 94.06 190 LEU A N 1
ATOM 1543 C CA . LEU A 1 190 ? -14.326 -2.511 22.216 1.00 94.06 190 LEU A CA 1
ATOM 1544 C C . LEU A 1 190 ? -12.925 -2.377 22.815 1.00 94.06 190 LEU A C 1
ATOM 1546 O O . LEU A 1 190 ? -12.122 -3.309 22.770 1.00 94.06 190 LEU A O 1
ATOM 1550 N N . SER A 1 191 ? -12.626 -1.196 23.343 1.00 92.75 191 SER A N 1
ATOM 1551 C CA . SER A 1 191 ? -11.381 -0.930 24.057 1.00 92.75 191 SER A CA 1
ATOM 1552 C C . SER A 1 191 ? -11.560 0.189 25.078 1.00 92.75 191 SER A C 1
ATOM 1554 O O . SER A 1 191 ? -12.394 1.083 24.903 1.00 92.75 191 SER A O 1
ATOM 1556 N N . GLY A 1 192 ? -10.758 0.153 26.136 1.00 92.50 192 GLY A N 1
ATOM 1557 C CA . GLY A 1 192 ? -10.751 1.127 27.219 1.00 92.50 192 GLY A CA 1
ATOM 1558 C C . GLY A 1 192 ? -11.476 0.643 28.469 1.00 92.50 192 GLY A C 1
ATOM 1559 O O . GLY A 1 192 ? -11.978 -0.478 28.538 1.00 92.50 192 GLY A O 1
ATOM 1560 N N . THR A 1 193 ? -11.536 1.526 29.464 1.00 94.12 193 THR A N 1
ATOM 1561 C CA . THR A 1 193 ? -11.982 1.175 30.816 1.00 94.12 193 THR A CA 1
ATOM 1562 C C . THR A 1 193 ? -13.131 2.071 31.258 1.00 94.12 193 THR A C 1
ATOM 1564 O O . THR A 1 193 ? -13.045 3.302 31.188 1.00 94.12 193 THR A O 1
ATOM 1567 N N . ALA A 1 194 ? -14.206 1.451 31.740 1.00 92.44 194 ALA A N 1
ATOM 1568 C CA . ALA A 1 194 ? -15.347 2.133 32.339 1.00 92.44 194 ALA A CA 1
ATOM 1569 C C . ALA A 1 194 ? -15.248 2.084 33.871 1.00 92.44 194 ALA A C 1
ATOM 1571 O O . ALA A 1 194 ? -14.972 1.033 34.442 1.00 92.44 194 ALA A O 1
ATOM 1572 N N . ASN A 1 195 ? -15.508 3.210 34.530 1.00 92.06 195 ASN A N 1
ATOM 1573 C CA . ASN A 1 195 ? -15.452 3.382 35.978 1.00 92.06 195 ASN A CA 1
ATOM 1574 C C . ASN A 1 195 ? -16.832 3.654 36.562 1.00 92.06 195 ASN A C 1
ATOM 1576 O O . ASN A 1 195 ? -17.539 4.549 36.084 1.00 92.06 195 ASN A O 1
ATOM 1580 N N . LYS A 1 196 ? -17.158 2.948 37.644 1.00 87.19 196 LYS A N 1
ATOM 1581 C CA . LYS A 1 196 ? -18.273 3.239 38.549 1.00 87.19 196 LYS A CA 1
ATOM 1582 C C . LYS A 1 196 ? -18.170 2.352 39.781 1.00 87.19 196 LYS A C 1
ATOM 1584 O O . LYS A 1 196 ? -18.091 1.147 39.614 1.00 87.19 196 LYS A O 1
ATOM 1589 N N . THR A 1 197 ? -18.288 2.921 40.980 1.00 83.50 197 THR A N 1
ATOM 1590 C CA . THR A 1 197 ? -18.391 2.148 42.228 1.00 83.50 197 THR A CA 1
ATOM 1591 C C . THR A 1 197 ? -19.830 1.694 42.464 1.00 83.50 197 THR A C 1
ATOM 1593 O O . THR A 1 197 ? -20.652 2.494 42.912 1.00 83.50 197 THR A O 1
ATOM 1596 N N . ILE A 1 198 ? -20.159 0.438 42.149 1.00 76.81 198 ILE A N 1
ATOM 1597 C CA . ILE A 1 198 ? -21.508 -0.131 42.351 1.00 76.81 198 ILE A CA 1
ATOM 1598 C C . ILE A 1 198 ? -21.524 -1.657 42.498 1.00 76.81 198 ILE A C 1
ATOM 1600 O O . ILE A 1 198 ? -20.565 -2.351 42.169 1.00 76.81 198 ILE A O 1
ATOM 1604 N N . ASN A 1 199 ? -22.687 -2.162 42.919 1.00 69.81 199 ASN A N 1
ATOM 1605 C CA . ASN A 1 199 ? -23.067 -3.569 42.835 1.00 69.81 199 ASN A CA 1
ATOM 1606 C C . ASN A 1 199 ? -23.429 -3.969 41.387 1.00 69.81 199 ASN A C 1
ATOM 1608 O O . ASN A 1 199 ? -23.809 -3.126 40.569 1.00 69.81 199 ASN A O 1
ATOM 1612 N N . ALA A 1 200 ? -23.334 -5.268 41.083 1.00 71.88 200 ALA A N 1
ATOM 1613 C CA . ALA A 1 200 ? -23.678 -5.843 39.781 1.00 71.88 200 ALA A CA 1
ATOM 1614 C C . ALA A 1 200 ? -25.142 -5.575 39.359 1.00 71.88 200 ALA A C 1
ATOM 1616 O O . ALA A 1 200 ? -25.996 -5.245 40.179 1.00 71.88 200 ALA A O 1
ATOM 1617 N N . GLY A 1 201 ? -25.435 -5.742 38.065 1.00 80.81 201 GLY A N 1
ATOM 1618 C CA . GLY A 1 201 ? -26.775 -5.585 37.486 1.00 80.81 201 GLY A CA 1
ATOM 1619 C C . GLY A 1 201 ? -27.050 -4.217 36.857 1.00 80.81 201 GLY A C 1
ATOM 1620 O O . GLY A 1 201 ? -28.208 -3.858 36.662 1.00 80.81 201 GLY A O 1
ATOM 1621 N N . SER A 1 202 ? -26.014 -3.431 36.551 1.00 89.06 202 SER A N 1
ATOM 1622 C CA . SER A 1 202 ? -26.189 -2.095 35.973 1.00 89.06 202 SER A CA 1
ATOM 1623 C C . SER A 1 202 ? -25.786 -2.026 34.501 1.00 89.06 202 SER A C 1
ATOM 1625 O O . SER A 1 202 ? -24.823 -2.665 34.070 1.00 89.06 202 SER A O 1
ATOM 1627 N N . ASN A 1 203 ? -26.482 -1.173 33.754 1.00 93.44 203 ASN A N 1
ATOM 1628 C CA . ASN A 1 203 ? -26.120 -0.831 32.385 1.00 93.44 203 ASN A CA 1
ATOM 1629 C C . ASN A 1 203 ? -24.933 0.139 32.399 1.00 93.44 203 ASN A C 1
ATOM 1631 O O . ASN A 1 203 ? -24.959 1.109 33.156 1.00 93.44 203 ASN A O 1
ATOM 1635 N N . ILE A 1 204 ? -23.924 -0.111 31.565 1.00 93.31 204 ILE A N 1
ATOM 1636 C CA . ILE A 1 204 ? -22.707 0.703 31.449 1.00 93.31 204 ILE A CA 1
ATOM 1637 C C . ILE A 1 204 ? -22.938 1.842 30.449 1.00 93.31 204 ILE A C 1
ATOM 1639 O O . ILE A 1 204 ? -22.971 3.015 30.819 1.00 93.31 204 ILE A O 1
ATOM 1643 N N . PHE A 1 205 ? -23.175 1.494 29.184 1.00 94.12 205 PHE A N 1
ATOM 1644 C CA . PHE A 1 205 ? -23.552 2.404 28.096 1.00 94.12 205 PHE A CA 1
ATOM 1645 C C . PHE A 1 205 ? -24.297 1.630 26.999 1.00 94.12 205 PHE A C 1
ATOM 1647 O O . PHE A 1 205 ? -24.424 0.402 27.064 1.00 94.12 205 PHE A O 1
ATOM 1654 N N . ILE A 1 206 ? -24.819 2.352 26.007 1.00 94.06 206 ILE A N 1
ATOM 1655 C CA . ILE A 1 206 ? -25.482 1.777 24.832 1.00 94.06 206 ILE A CA 1
ATOM 1656 C C . ILE A 1 206 ? -24.676 2.071 23.567 1.00 94.06 206 ILE A C 1
ATOM 1658 O O . ILE A 1 206 ? -24.272 3.206 23.317 1.00 94.06 206 ILE A O 1
ATOM 1662 N N . LEU A 1 207 ? -24.446 1.042 22.755 1.00 92.69 207 LEU A N 1
ATOM 1663 C CA . LEU A 1 207 ? -23.801 1.187 21.457 1.00 92.69 207 LEU A CA 1
ATOM 1664 C C . LEU A 1 207 ? -24.743 1.864 20.445 1.00 92.69 207 LEU A C 1
ATOM 1666 O O . LEU A 1 207 ? -25.952 1.574 20.431 1.00 92.69 207 LEU A O 1
ATOM 1670 N N . PRO A 1 208 ? -24.215 2.725 19.553 1.00 91.19 208 PRO A N 1
ATOM 1671 C CA . PRO A 1 208 ? -24.997 3.273 18.450 1.00 91.19 208 PRO A CA 1
ATOM 1672 C C . PRO A 1 208 ? -25.571 2.159 17.566 1.00 91.19 208 PRO A C 1
ATOM 1674 O O . PRO A 1 208 ? -24.996 1.075 17.480 1.00 91.19 208 PRO A O 1
ATOM 1677 N N . ASN A 1 209 ? -26.679 2.434 16.868 1.00 90.19 209 ASN A N 1
ATOM 1678 C CA . ASN A 1 209 ? -27.407 1.436 16.067 1.00 90.19 209 ASN A CA 1
ATOM 1679 C C . ASN A 1 209 ? -26.505 0.612 15.125 1.00 90.19 209 ASN A C 1
ATOM 1681 O O . ASN A 1 209 ? -26.687 -0.597 15.020 1.00 90.19 209 ASN A O 1
ATOM 1685 N N . ASN A 1 210 ? -25.492 1.233 14.513 1.00 90.00 210 ASN A N 1
ATOM 1686 C CA . ASN A 1 210 ? -24.602 0.597 13.529 1.00 90.00 210 ASN A CA 1
ATOM 1687 C C . ASN A 1 210 ? -23.471 -0.257 14.142 1.00 90.00 210 ASN A C 1
ATOM 1689 O O . ASN A 1 210 ? -22.583 -0.706 13.420 1.00 90.00 210 ASN A O 1
ATOM 1693 N N . TYR A 1 211 ? -23.490 -0.455 15.464 1.00 92.75 211 TYR A N 1
ATOM 1694 C CA . TYR A 1 211 ? -22.489 -1.212 16.224 1.00 92.75 211 TYR A CA 1
ATOM 1695 C C . TYR A 1 211 ? -23.116 -2.286 17.126 1.00 92.75 211 TYR A C 1
ATOM 1697 O O . TYR A 1 211 ? -22.427 -2.882 17.950 1.00 92.75 211 TYR A O 1
ATOM 1705 N N . ARG A 1 212 ? -24.427 -2.528 17.018 1.00 93.44 212 ARG A N 1
ATOM 1706 C CA . ARG A 1 212 ? -25.149 -3.458 17.899 1.00 93.44 212 ARG A CA 1
ATOM 1707 C C . ARG A 1 212 ? -24.959 -4.911 17.453 1.00 93.44 212 ARG A C 1
ATOM 1709 O O . ARG A 1 212 ? -25.004 -5.175 16.254 1.00 93.44 212 ARG A O 1
ATOM 1716 N N . PRO A 1 213 ? -24.760 -5.868 18.370 1.00 94.62 213 PRO A N 1
ATOM 1717 C CA . PRO A 1 213 ? -24.627 -7.262 17.976 1.00 94.62 213 PRO A CA 1
ATOM 1718 C C . PRO A 1 213 ? -25.962 -7.846 17.507 1.00 94.62 213 PRO A C 1
ATOM 1720 O O . PRO A 1 213 ? -27.031 -7.432 17.956 1.00 94.62 213 PRO A O 1
ATOM 1723 N N . LEU A 1 214 ? -25.893 -8.876 16.663 1.00 90.19 214 LEU A N 1
ATOM 1724 C CA . LEU A 1 214 ? -27.082 -9.634 16.258 1.00 90.19 214 LEU A CA 1
ATOM 1725 C C . LEU A 1 214 ? -27.610 -10.545 17.372 1.00 90.19 214 LEU A C 1
ATOM 1727 O O . LEU A 1 214 ? -28.816 -10.742 17.504 1.00 90.19 214 LEU A O 1
ATOM 1731 N N . TYR A 1 215 ? -26.700 -11.109 18.161 1.00 95.25 215 TYR A N 1
ATOM 1732 C CA . TYR A 1 215 ? -27.014 -12.031 19.243 1.00 95.25 215 TYR A CA 1
ATOM 1733 C C . TYR A 1 215 ? -26.572 -11.443 20.575 1.00 95.25 215 TYR A C 1
ATOM 1735 O O . TYR A 1 215 ? -25.762 -10.522 20.633 1.00 95.25 215 TYR A O 1
ATOM 1743 N N . ILE A 1 216 ? -27.110 -11.980 21.662 1.00 96.62 216 ILE A N 1
ATOM 1744 C CA . ILE A 1 216 ? -26.599 -11.653 22.987 1.00 96.62 216 ILE A CA 1
ATOM 1745 C C . ILE A 1 216 ? -25.205 -12.272 23.106 1.00 96.62 216 ILE A C 1
ATOM 1747 O O . ILE A 1 216 ? -25.044 -13.471 22.881 1.00 96.62 216 ILE A O 1
ATOM 1751 N N . HIS A 1 217 ? -24.212 -11.457 23.453 1.00 97.00 217 HIS A N 1
ATOM 1752 C CA . HIS A 1 217 ? -22.860 -11.929 23.736 1.00 97.00 217 HIS A CA 1
ATOM 1753 C C . HIS A 1 217 ? -22.548 -11.810 25.220 1.00 97.00 217 HIS A C 1
ATOM 1755 O O . HIS A 1 217 ? -23.023 -10.897 25.892 1.00 97.00 217 HIS A O 1
ATOM 1761 N N . ASP A 1 218 ? -21.727 -12.729 25.708 1.00 96.25 218 ASP A N 1
ATOM 1762 C CA . ASP A 1 218 ? -21.379 -12.866 27.112 1.00 96.25 218 ASP A CA 1
ATOM 1763 C C . ASP A 1 218 ? -19.866 -13.013 27.240 1.00 96.25 218 ASP A C 1
ATOM 1765 O O . ASP A 1 218 ? -19.265 -13.846 26.555 1.00 96.25 218 ASP A O 1
ATOM 1769 N N . TYR A 1 219 ? -19.258 -12.176 28.074 1.00 96.19 219 TYR A N 1
ATOM 1770 C CA . TYR A 1 219 ? -17.813 -12.115 28.241 1.00 96.19 219 TYR A CA 1
ATOM 1771 C C . TYR A 1 219 ? -17.441 -12.068 29.715 1.00 96.19 219 TYR A C 1
ATOM 1773 O O . TYR A 1 219 ? -18.026 -11.319 30.500 1.00 96.19 219 TYR A O 1
ATOM 1781 N N . ASN A 1 220 ? -16.385 -12.804 30.053 1.00 94.88 220 ASN A N 1
ATOM 1782 C CA . ASN A 1 220 ? -15.618 -12.555 31.263 1.00 94.88 220 ASN A CA 1
ATOM 1783 C C . ASN A 1 220 ? -14.582 -11.478 30.952 1.00 94.88 220 ASN A C 1
ATOM 1785 O O . ASN A 1 220 ? -13.865 -11.573 29.954 1.00 94.88 220 ASN A O 1
ATOM 1789 N N . VAL A 1 221 ? -14.517 -10.464 31.799 1.00 94.19 221 VAL A N 1
ATOM 1790 C CA . VAL A 1 221 ? -13.647 -9.302 31.638 1.00 94.19 221 VAL A CA 1
ATOM 1791 C C . VAL A 1 221 ? -12.893 -9.041 32.930 1.00 94.19 221 VAL A C 1
ATOM 1793 O O . VAL A 1 221 ? -13.351 -9.407 34.014 1.00 94.19 221 VAL A O 1
ATOM 1796 N N . VAL A 1 222 ? -11.736 -8.399 32.813 1.00 93.50 222 VAL A N 1
ATOM 1797 C CA . VAL A 1 222 ? -10.948 -7.986 33.975 1.00 93.50 222 VAL A CA 1
ATOM 1798 C C . VAL A 1 222 ? -11.499 -6.662 34.492 1.00 93.50 222 VAL A C 1
ATOM 1800 O O . VAL A 1 222 ? -11.708 -5.716 33.729 1.00 93.50 222 VAL A O 1
ATOM 1803 N N . GLY A 1 223 ? -11.746 -6.598 35.793 1.00 91.50 223 GLY A N 1
ATOM 1804 C CA . GLY A 1 223 ? -12.081 -5.374 36.504 1.00 91.50 223 GLY A CA 1
ATOM 1805 C C . GLY A 1 223 ? -11.164 -5.156 37.698 1.00 91.50 223 GLY A C 1
ATOM 1806 O O . GLY A 1 223 ? -10.354 -6.015 38.035 1.00 91.50 223 GLY A O 1
ATOM 1807 N N . LEU A 1 224 ? -11.323 -4.004 38.342 1.00 91.12 224 LEU A N 1
ATOM 1808 C CA . LEU A 1 224 ? -10.725 -3.713 39.642 1.00 91.12 224 LEU A CA 1
ATOM 1809 C C . LEU A 1 224 ? -11.838 -3.507 40.665 1.00 91.12 224 LEU A C 1
ATOM 1811 O O . LEU A 1 224 ? -12.835 -2.839 40.360 1.00 91.12 224 LEU A O 1
ATOM 1815 N N . ASP A 1 225 ? -11.668 -4.055 41.862 1.00 90.00 225 ASP A N 1
ATOM 1816 C CA . ASP A 1 225 ? -12.519 -3.755 43.012 1.00 90.00 225 ASP A CA 1
ATOM 1817 C C . ASP A 1 225 ? -12.211 -2.358 43.599 1.00 90.00 225 ASP A C 1
ATOM 1819 O O . ASP A 1 225 ? -11.365 -1.612 43.102 1.00 90.00 225 ASP A O 1
ATOM 1823 N N . VAL A 1 226 ? -12.903 -1.980 44.675 1.00 87.62 226 VAL A N 1
ATOM 1824 C CA . VAL A 1 226 ? -12.666 -0.706 45.385 1.00 87.62 226 VAL A CA 1
ATOM 1825 C C . VAL A 1 226 ? -11.301 -0.596 46.074 1.00 87.62 226 VAL A C 1
ATOM 1827 O O . VAL A 1 226 ? -10.906 0.512 46.440 1.00 87.62 226 VAL A O 1
ATOM 1830 N N . LEU A 1 227 ? -10.591 -1.709 46.264 1.00 89.69 227 LEU A N 1
ATOM 1831 C CA . LEU A 1 227 ? -9.237 -1.762 46.820 1.00 89.69 227 LEU A CA 1
ATOM 1832 C C . LEU A 1 227 ? -8.159 -1.774 45.721 1.00 89.69 227 LEU A C 1
ATOM 1834 O O . LEU A 1 227 ? -6.970 -1.754 46.040 1.00 89.69 227 LEU A O 1
ATOM 1838 N N . GLY A 1 228 ? -8.556 -1.785 44.444 1.00 89.38 228 GLY A N 1
ATOM 1839 C CA . GLY A 1 228 ? -7.656 -1.879 43.298 1.00 89.38 228 GLY A CA 1
ATOM 1840 C C . GLY A 1 228 ? -7.144 -3.296 43.016 1.00 89.38 228 GLY A C 1
ATOM 1841 O O . GLY A 1 228 ? -6.149 -3.439 42.307 1.00 89.38 228 GLY A O 1
ATOM 1842 N N . GLN A 1 229 ? -7.775 -4.333 43.568 1.00 90.75 229 GLN A N 1
ATOM 1843 C CA . GLN A 1 229 ? -7.458 -5.733 43.283 1.00 90.75 229 GLN A CA 1
ATOM 1844 C C . GLN A 1 229 ? -8.149 -6.193 41.999 1.00 90.75 229 GLN A C 1
ATOM 1846 O O . GLN A 1 229 ? -9.299 -5.836 41.735 1.00 90.75 229 GLN A O 1
ATOM 1851 N N . GLU A 1 230 ? -7.447 -6.996 41.198 1.00 91.44 230 GLU A N 1
ATOM 1852 C CA . GLU A 1 230 ? -8.000 -7.567 39.972 1.00 91.44 230 GLU A CA 1
ATOM 1853 C C . GLU A 1 230 ? -9.075 -8.610 40.281 1.00 91.44 230 GLU A C 1
ATOM 1855 O O . GLU A 1 230 ? -8.860 -9.559 41.036 1.00 91.44 230 GLU A O 1
ATOM 1860 N N . ILE A 1 231 ? -10.228 -8.448 39.639 1.00 90.19 231 ILE A N 1
ATOM 1861 C CA . ILE A 1 231 ? -11.379 -9.343 39.747 1.00 90.19 231 ILE A CA 1
ATOM 1862 C C . ILE A 1 231 ? -11.874 -9.726 38.353 1.00 90.19 231 ILE A C 1
ATOM 1864 O O . ILE A 1 231 ? -11.691 -8.990 37.379 1.00 90.19 231 ILE A O 1
ATOM 1868 N N . ILE A 1 232 ? -12.543 -10.875 38.249 1.00 90.44 232 ILE A N 1
ATOM 1869 C CA . ILE A 1 232 ? -13.219 -11.283 37.014 1.00 90.44 232 ILE A CA 1
ATOM 1870 C C . ILE A 1 232 ? -14.687 -10.869 37.111 1.00 90.44 232 ILE A C 1
ATOM 1872 O O . ILE A 1 232 ? -15.448 -11.387 37.933 1.00 90.44 232 ILE A O 1
ATOM 1876 N N . ALA A 1 233 ? -15.088 -9.953 36.237 1.00 90.38 233 ALA A N 1
ATOM 1877 C CA . ALA A 1 233 ? -16.467 -9.518 36.085 1.00 90.38 233 ALA A CA 1
ATOM 1878 C C . ALA A 1 233 ? -17.100 -10.164 34.848 1.00 90.38 233 ALA A C 1
ATOM 1880 O O . ALA A 1 233 ? -16.411 -10.527 33.895 1.00 90.38 233 ALA A O 1
ATOM 1881 N N . ARG A 1 234 ? -18.429 -10.283 34.843 1.00 92.88 234 ARG A N 1
ATOM 1882 C CA . ARG A 1 234 ? -19.181 -10.780 33.683 1.00 92.88 234 ARG A CA 1
ATOM 1883 C C . ARG A 1 234 ? -19.997 -9.667 33.051 1.00 92.88 234 ARG A C 1
ATOM 1885 O O . ARG A 1 234 ? -20.832 -9.055 33.729 1.00 92.88 234 ARG A O 1
ATOM 1892 N N . ILE A 1 235 ? -19.815 -9.442 31.753 1.00 95.06 235 ILE A N 1
ATOM 1893 C CA . ILE A 1 235 ? -20.623 -8.492 30.989 1.00 95.06 235 ILE A CA 1
ATOM 1894 C C . ILE A 1 235 ? -21.456 -9.195 29.925 1.00 95.06 235 ILE A C 1
ATOM 1896 O O . ILE A 1 235 ? -21.011 -10.144 29.283 1.00 95.06 235 ILE A O 1
ATOM 1900 N N . ILE A 1 236 ? -22.662 -8.679 29.712 1.00 96.38 236 ILE A N 1
ATOM 1901 C CA . ILE A 1 236 ? -23.545 -9.080 28.625 1.00 96.38 236 ILE A CA 1
ATOM 1902 C C . ILE A 1 236 ? -23.724 -7.901 27.677 1.00 96.38 236 ILE A C 1
ATOM 1904 O O . ILE A 1 236 ?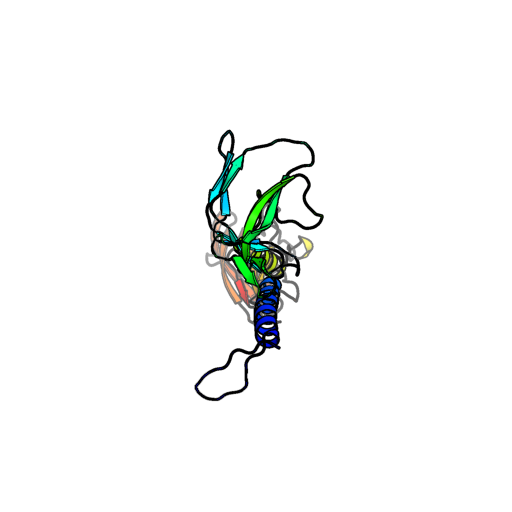 -24.039 -6.792 28.109 1.00 96.38 236 ILE A O 1
ATOM 1908 N N . ILE A 1 237 ? -23.563 -8.148 26.381 1.00 96.50 237 ILE A N 1
ATOM 1909 C CA . ILE A 1 237 ? -23.892 -7.194 25.323 1.00 96.50 237 ILE A CA 1
ATOM 1910 C C . ILE A 1 237 ? -25.202 -7.645 24.688 1.00 96.50 237 ILE A C 1
ATOM 1912 O O . ILE A 1 237 ? -25.253 -8.651 23.980 1.00 96.50 237 ILE A O 1
ATOM 1916 N N . ALA A 1 238 ? -26.275 -6.915 24.979 1.00 96.75 238 ALA A N 1
ATOM 1917 C CA . ALA A 1 238 ? -27.600 -7.198 24.448 1.00 96.75 238 ALA A CA 1
ATOM 1918 C C . ALA A 1 238 ? -27.726 -6.764 22.977 1.00 96.75 238 ALA A C 1
ATOM 1920 O O . ALA A 1 238 ? -27.003 -5.890 22.498 1.00 96.75 238 ALA A O 1
ATOM 1921 N N . THR A 1 239 ? -28.711 -7.318 22.267 1.00 95.75 239 THR A N 1
ATOM 1922 C CA . THR A 1 239 ? -28.980 -7.016 20.846 1.00 95.75 239 THR A CA 1
ATOM 1923 C C . THR A 1 239 ? -29.390 -5.562 20.593 1.00 95.75 239 THR A C 1
ATOM 1925 O O . THR A 1 239 ? -29.210 -5.031 19.502 1.00 95.75 239 THR A O 1
ATOM 1928 N N . ASN A 1 240 ? -29.883 -4.859 21.616 1.00 94.38 240 ASN A N 1
ATOM 1929 C CA . ASN A 1 240 ? -30.129 -3.417 21.553 1.00 94.38 240 ASN A CA 1
ATOM 1930 C C . ASN A 1 240 ? -28.851 -2.572 21.751 1.00 94.38 240 ASN A C 1
ATOM 1932 O O . ASN A 1 240 ? -28.944 -1.351 21.850 1.00 94.38 240 ASN A O 1
ATOM 1936 N N . GLY A 1 241 ? -27.672 -3.198 21.829 1.00 93.94 241 GLY A N 1
ATOM 1937 C CA . GLY A 1 241 ? -26.386 -2.539 22.052 1.00 93.94 241 GLY A CA 1
ATOM 1938 C C . GLY A 1 241 ? -26.092 -2.176 23.504 1.00 93.94 241 GLY A C 1
ATOM 1939 O O . GLY A 1 241 ? -25.057 -1.568 23.760 1.00 93.94 241 GLY A O 1
ATOM 1940 N N . THR A 1 242 ? -26.979 -2.490 24.451 1.00 95.44 242 THR A N 1
ATOM 1941 C CA . THR A 1 242 ? -26.738 -2.191 25.868 1.00 95.44 242 THR A CA 1
ATOM 1942 C C . THR A 1 242 ? -25.686 -3.139 26.417 1.00 95.44 242 THR A C 1
ATOM 1944 O O . THR A 1 242 ? -25.834 -4.357 26.310 1.00 95.44 242 THR A O 1
ATOM 1947 N N . ILE A 1 243 ? -24.649 -2.578 27.032 1.00 95.06 243 ILE A N 1
ATOM 1948 C CA . ILE A 1 243 ? -23.631 -3.342 27.751 1.00 95.06 243 ILE A CA 1
ATOM 1949 C C . ILE A 1 243 ? -24.014 -3.352 29.227 1.00 95.06 243 ILE A C 1
ATOM 1951 O O . ILE A 1 243 ? -24.183 -2.296 29.838 1.00 95.06 243 ILE A O 1
ATOM 1955 N N . ILE A 1 244 ? -24.179 -4.544 29.787 1.00 94.75 244 ILE A N 1
ATOM 1956 C CA . ILE A 1 244 ? -24.714 -4.780 31.126 1.00 94.75 244 ILE A CA 1
ATOM 1957 C C . ILE A 1 244 ? -23.659 -5.518 31.941 1.00 94.75 244 ILE A C 1
ATOM 1959 O O . ILE A 1 244 ? -23.209 -6.591 31.547 1.00 94.75 244 ILE A O 1
ATOM 1963 N N . LEU A 1 245 ? -23.297 -4.981 33.102 1.00 92.31 245 LEU A N 1
ATOM 1964 C CA . LEU A 1 245 ? -22.535 -5.714 34.109 1.00 92.31 245 LEU A CA 1
ATOM 1965 C C . LEU A 1 245 ? -23.497 -6.643 34.854 1.00 92.31 245 LEU A C 1
ATOM 1967 O O . LEU A 1 245 ? -24.403 -6.149 35.522 1.00 92.31 245 LEU A O 1
ATOM 1971 N N . THR A 1 246 ? -23.321 -7.961 34.767 1.00 86.81 246 THR A N 1
ATOM 1972 C CA . THR A 1 246 ? -24.305 -8.924 35.302 1.00 86.81 246 THR A CA 1
ATOM 1973 C C . THR A 1 246 ? -23.908 -9.578 36.611 1.00 86.81 246 THR A C 1
ATOM 1975 O O . THR A 1 246 ? -24.779 -9.822 37.441 1.00 86.81 246 THR A O 1
ATOM 1978 N N . HIS A 1 247 ? -22.623 -9.848 36.832 1.00 75.06 247 HIS A N 1
ATOM 1979 C CA . HIS A 1 247 ? -22.182 -10.549 38.033 1.00 75.06 247 HIS A CA 1
ATOM 1980 C C . HIS A 1 247 ? -20.770 -10.128 38.437 1.00 75.06 247 HIS A C 1
ATOM 1982 O O . HIS A 1 247 ? -19.923 -9.894 37.570 1.00 75.06 247 HIS A O 1
ATOM 1988 N N . ASN A 1 248 ? -20.524 -10.089 39.749 1.00 63.31 248 ASN A N 1
ATOM 1989 C CA . ASN A 1 248 ? -19.182 -10.066 40.316 1.00 63.31 248 ASN A CA 1
ATOM 1990 C C . ASN A 1 248 ? -18.896 -11.451 40.913 1.00 63.31 248 ASN A C 1
ATOM 1992 O O . ASN A 1 248 ? -19.665 -11.917 41.751 1.00 63.31 248 ASN A O 1
ATOM 1996 N N . LEU A 1 249 ? -17.909 -12.183 40.389 1.00 62.00 249 LEU A N 1
ATOM 1997 C CA . LEU A 1 249 ? -17.709 -13.605 40.721 1.00 62.00 249 LEU A CA 1
ATOM 1998 C C . LEU A 1 249 ? -17.200 -13.835 42.158 1.00 62.00 249 LEU A C 1
ATOM 2000 O O . LEU A 1 249 ? -17.233 -14.970 42.629 1.00 62.00 249 LEU A O 1
ATOM 2004 N N . THR A 1 250 ? -16.803 -12.777 42.870 1.00 58.81 250 THR A N 1
ATOM 2005 C CA . THR A 1 250 ? -16.401 -12.804 44.282 1.00 58.81 250 THR A CA 1
ATOM 2006 C C . THR A 1 250 ? -17.387 -12.009 45.152 1.00 58.81 250 THR A C 1
ATOM 2008 O O . THR A 1 250 ? -17.964 -11.001 44.745 1.00 58.81 250 THR A O 1
AT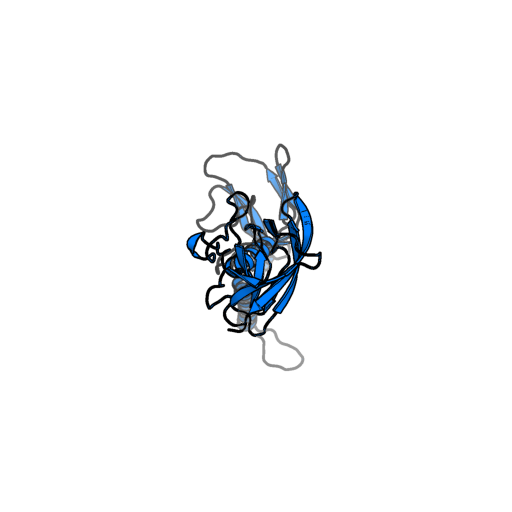OM 2011 N N . ASN A 1 251 ? -17.675 -12.537 46.342 1.00 56.44 251 ASN A N 1
ATOM 2012 C CA . ASN A 1 251 ? -18.804 -12.166 47.200 1.00 56.44 251 ASN A CA 1
ATOM 2013 C C . ASN A 1 251 ? -18.911 -10.652 47.486 1.00 56.44 251 ASN A C 1
ATOM 2015 O O . ASN A 1 251 ? -18.084 -10.108 48.205 1.00 56.44 251 ASN A O 1
ATOM 2019 N N . ASN A 1 252 ? -19.993 -10.003 47.033 1.00 60.06 252 ASN A N 1
ATOM 2020 C CA . ASN A 1 252 ? -20.412 -8.642 47.428 1.00 60.06 252 ASN A CA 1
ATOM 2021 C C . ASN A 1 252 ? -19.397 -7.499 47.227 1.00 60.06 252 ASN A C 1
ATOM 2023 O O . ASN A 1 252 ? -19.629 -6.389 47.713 1.00 60.06 252 ASN A O 1
ATOM 2027 N N . GLU A 1 253 ? -18.308 -7.719 46.499 1.00 65.94 253 GLU A N 1
ATOM 2028 C CA . GLU A 1 253 ? -17.332 -6.664 46.248 1.00 65.94 253 GLU A CA 1
ATOM 2029 C C . GLU A 1 253 ? -17.906 -5.647 45.256 1.00 65.94 253 GLU A C 1
ATOM 2031 O O . GLU A 1 253 ? -18.490 -5.988 44.222 1.00 65.94 253 GLU A O 1
ATOM 2036 N N . GLN A 1 254 ? -17.785 -4.367 45.598 1.00 80.94 254 GLN A N 1
ATOM 2037 C CA . GLN A 1 254 ? -18.102 -3.288 44.677 1.00 80.94 254 GLN A CA 1
ATOM 2038 C C . GLN A 1 254 ? -17.018 -3.251 43.604 1.00 80.94 254 GLN A C 1
ATOM 2040 O O . GLN A 1 254 ? -15.828 -3.193 43.912 1.00 80.94 254 GLN A O 1
ATOM 2045 N N . ILE A 1 255 ? -17.434 -3.266 42.342 1.00 82.44 255 ILE A N 1
ATOM 2046 C CA . ILE A 1 255 ? -16.515 -3.060 41.224 1.00 82.44 255 ILE A CA 1
ATOM 2047 C C . ILE A 1 255 ? -16.247 -1.564 41.138 1.00 82.44 255 ILE A C 1
ATOM 2049 O O . ILE A 1 255 ? -17.187 -0.784 41.257 1.00 82.44 255 ILE A O 1
ATOM 2053 N N . GLN A 1 256 ? -14.991 -1.163 40.957 1.00 89.31 256 GLN A N 1
ATOM 2054 C CA . GLN A 1 256 ? -14.596 0.224 40.713 1.00 89.31 256 GLN A CA 1
ATOM 2055 C C . GLN A 1 256 ? -14.425 0.496 39.216 1.00 89.31 256 GLN A C 1
ATOM 2057 O O . GLN A 1 256 ? -14.832 1.556 38.728 1.00 89.31 256 GLN A O 1
ATOM 2062 N N . SER A 1 257 ? -13.820 -0.446 38.487 1.00 92.12 257 SER A N 1
ATOM 2063 C CA . SER A 1 257 ? -13.519 -0.295 37.061 1.00 92.12 257 SER A CA 1
ATOM 2064 C C . SER A 1 257 ? -13.589 -1.612 36.296 1.00 92.12 257 SER A C 1
ATOM 2066 O O . SER A 1 257 ? -13.410 -2.677 36.881 1.00 92.12 257 SER A O 1
ATOM 2068 N N . ILE A 1 258 ? -13.859 -1.543 34.991 1.00 93.69 258 ILE A N 1
ATOM 2069 C CA . ILE A 1 258 ? -13.948 -2.696 34.087 1.00 93.69 258 ILE A CA 1
ATOM 2070 C C . ILE A 1 258 ? -13.215 -2.374 32.791 1.00 93.69 258 ILE A C 1
ATOM 2072 O O . ILE A 1 258 ? -13.547 -1.381 32.137 1.00 93.69 258 ILE A O 1
ATOM 2076 N N . SER A 1 259 ? -12.263 -3.224 32.403 1.00 95.25 259 SER A N 1
ATOM 2077 C CA . SER A 1 259 ? -11.641 -3.179 31.080 1.00 95.25 259 SER A CA 1
ATOM 2078 C C . SER A 1 259 ? -12.541 -3.859 30.048 1.00 95.25 259 SER A C 1
ATOM 2080 O O . SER A 1 259 ? -13.096 -4.933 30.280 1.00 95.25 259 SER A O 1
ATOM 2082 N N . LEU A 1 260 ? -12.687 -3.213 28.895 1.00 95.31 260 LEU A N 1
ATOM 2083 C CA . LEU A 1 260 ? -13.409 -3.727 27.733 1.00 95.31 260 LEU A CA 1
ATOM 2084 C C . LEU A 1 260 ? -12.455 -4.181 26.623 1.00 95.31 260 LEU A C 1
ATOM 2086 O O . LEU A 1 260 ? -12.897 -4.476 25.511 1.00 95.31 260 LEU A O 1
ATOM 2090 N N . ASP A 1 261 ? -11.153 -4.213 26.907 1.00 92.75 261 ASP A N 1
ATOM 2091 C CA . ASP A 1 261 ? -10.134 -4.587 25.938 1.00 92.75 261 ASP A CA 1
ATOM 2092 C C . ASP A 1 261 ? -10.242 -6.072 25.575 1.00 92.75 261 ASP A C 1
ATOM 2094 O O . ASP A 1 261 ? -10.455 -6.942 26.418 1.00 92.75 261 ASP A O 1
ATOM 2098 N N . GLY A 1 262 ? -10.107 -6.366 24.281 1.00 89.50 262 GLY A N 1
ATOM 2099 C CA . GLY A 1 262 ? -10.189 -7.731 23.751 1.00 89.50 262 GLY A CA 1
ATOM 2100 C C . GLY A 1 262 ? -11.611 -8.221 23.466 1.00 89.50 262 GLY A C 1
ATOM 2101 O O . GLY A 1 262 ? -11.782 -9.304 22.901 1.00 89.50 262 GLY A O 1
ATOM 2102 N N . ILE A 1 263 ? -12.639 -7.428 23.773 1.00 95.25 263 ILE A N 1
ATOM 2103 C CA . ILE A 1 263 ? -14.019 -7.789 23.450 1.00 95.25 263 ILE A CA 1
ATOM 2104 C C . ILE A 1 263 ? -14.282 -7.517 21.975 1.00 95.25 263 ILE A C 1
ATOM 2106 O O . ILE A 1 263 ? -14.106 -6.399 21.485 1.00 95.25 263 ILE A O 1
ATOM 2110 N N . SER A 1 264 ? -14.746 -8.547 21.268 1.00 95.38 264 SER A N 1
ATOM 2111 C CA . SER A 1 264 ? -15.176 -8.409 19.882 1.00 95.38 264 SER A CA 1
ATOM 2112 C C . SER A 1 264 ? -16.348 -9.318 19.536 1.00 95.38 264 SER A C 1
ATOM 2114 O O . SER A 1 264 ? -16.438 -10.452 20.014 1.00 95.38 264 SER A O 1
ATOM 2116 N N . PHE A 1 265 ? -17.244 -8.823 18.687 1.00 95.19 265 PHE A N 1
ATOM 2117 C CA . PHE A 1 265 ? -18.426 -9.548 18.218 1.00 95.19 265 PHE A CA 1
ATOM 2118 C C . PHE A 1 265 ? -18.802 -9.131 16.800 1.00 95.19 265 PHE A C 1
ATOM 2120 O O . PHE A 1 265 ? -18.364 -8.100 16.299 1.00 95.19 265 PHE A O 1
ATOM 2127 N N . ARG A 1 266 ? -19.625 -9.938 16.131 1.00 89.81 266 ARG A N 1
ATOM 2128 C CA . ARG A 1 266 ? -20.070 -9.644 14.768 1.00 89.81 266 ARG A CA 1
ATOM 2129 C C . ARG A 1 266 ? -21.314 -8.753 14.790 1.00 89.81 266 ARG A C 1
ATOM 2131 O O . ARG A 1 266 ? -22.334 -9.121 15.369 1.00 89.81 266 ARG A O 1
ATOM 2138 N N . TYR A 1 267 ? -21.216 -7.603 14.141 1.00 85.06 267 TYR A N 1
ATOM 2139 C CA . TYR A 1 267 ? -22.347 -6.811 13.679 1.00 85.06 267 TYR A CA 1
ATOM 2140 C C . TYR A 1 267 ? -22.991 -7.517 12.482 1.00 85.06 267 TYR A C 1
ATOM 2142 O O . TYR A 1 267 ? -22.293 -8.100 11.648 1.00 85.06 267 TYR A O 1
ATOM 2150 N N . LEU A 1 268 ? -24.317 -7.472 12.400 1.00 67.25 268 LEU A N 1
ATOM 2151 C CA . LEU A 1 268 ? -25.039 -7.891 11.206 1.00 67.25 268 LEU A CA 1
ATOM 2152 C C . LEU A 1 268 ? -25.868 -6.693 10.746 1.00 67.25 268 LEU A C 1
ATOM 2154 O O . LEU A 1 268 ? -26.857 -6.336 11.385 1.00 67.25 268 LEU A O 1
ATOM 2158 N N . GLY A 1 269 ? -25.369 -6.039 9.702 1.00 60.28 269 GLY A N 1
ATOM 2159 C CA . GLY A 1 269 ? -26.085 -5.040 8.917 1.00 60.28 269 GLY A CA 1
ATOM 2160 C C . GLY A 1 269 ? -26.451 -5.617 7.568 1.00 60.28 269 GLY A C 1
ATOM 2161 O O . GLY A 1 269 ? -25.703 -6.509 7.102 1.00 60.28 269 GLY A O 1
#

=== Feature glossary ===
Each block in this record encodes a different view of the same protein. In brief:

Predicted aligned error. PAE(i, j) answers: if I align the predicted and true structures on residue i, how far off (in Å) do I expect residue j to be? A block-diagonal PAE matrix with low values on the blocks and high values off-diagonal is the signature of a multi-domain protein with confidently predicted domains but uncertain inter-domain orientation.

Contact-map, Ramachandran, and PAE plots. Plot images: a contact map (which residues are close in 3D, as an N×N binary image), a Ramachandran scatter (backbone torsion angles, revealing secondary-structure composition at a glance), and — for AlphaFold structures — a PAE heatmap (pairwise prediction confidence).

Backbone torsions (φ/ψ). φ (phi) and ψ (psi) are the two rotatable backbone dihedrals per residue: φ is the C(i-1)–N–Cα–C torsion, ψ is the N–Cα–C–N(i+1) torsion, both in degrees on (−180°, 180°]. α-helical residues cluster near (−60°, −45°); β-strand residues near (−120°, +130°). A Ramachandran plot is simply a scatter of (φ, ψ) for every residue.

Foldseek 3Di. A 3Di character summarizes, for each residue, the relative orientation of the Cα frame of its nearest spatial neighbor. Because it encodes fold topology rather than chemistry, 3Di alignments detect remote structural similarity that sequence alignment misses.

Radius of gyration, Cα contacts, bounding box. Three whole-structure scalars: the radius of gyration (RMS distance 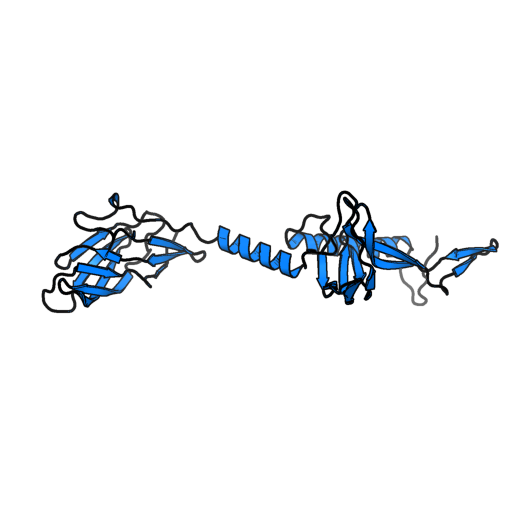of Cα from centroid, in Å), the count of Cα–Cα contacts (pairs closer than 8 Å and separated by more than four residues in sequence — i.e. tertiary, not local, contacts), and the bounding-box dimensions. Together they distinguish compact globular folds from extended fibres or disordered chains.

Sequence. Sequence gives the chain of amino acids in standard one-letter code (A=alanine, C=cysteine, …, Y=tyrosine), read N→C. It is the only feature that is directly encoded by the gene; all structural features are derived from the folded form of this sequence.

mmCIF coordinates. Atomic coordinates in PDBx/mmCIF format — the same representation the Protein Data Bank distributes. Each line of the _atom_site loop places one backbone atom in Cartesian space (units: ångströms, origin: arbitrary).

Secondary structure (3-state, P-SEA). Three-state secondary structure (P-SEA) collapses the eight DSSP classes into helix (a), strand (b), and coil (c). P-SEA assigns these from Cα geometry alone — distances and angles — without requiring backbone oxygens, so it works on any Cα trace.

InterPro / GO / CATH / organism. Functional annotations link the protein to curated databases. InterPro entries identify conserved domains and families by matching the sequence against member-database signatures (Pfam, PROSITE, CDD, …). Gene Ontology (GO) terms describe molecular function, biological process, and cellular component in a controlled vocabulary. CATH places the structure in a hierarchical fold classification (Class/Architecture/Topology/Homologous-superfamily). The organism is the source species.

B-factor. B-factor (Debye–Waller factor) reflects atomic displacement in the crystal lattice. It is an experimental observable (units Å²), not a prediction; low values mean the atom is pinned down, high values mean it moves or is heterogeneous across the crystal.

Rendered structure images. Structure images are PyMOL renders from six orthogonal camera directions. Cartoon representation draws helices as coils and strands as arrows; sticks shows the backbone as bonds; surface shows the solvent-excluded envelope. Rainbow coloring maps sequence position to hue (blue→red, N→C); chain coloring assigns a distinct color per polypeptide.

Solvent-accessible surface area. Solvent-accessible surface area (SASA) is the area in Å² traced out by the centre of a 1.4 Å probe sphere (a water molecule) rolled over the protein's van der Waals surface (Shrake–Rupley / Lee–Richards construction). Buried residues have near-zero SASA; fully exposed residues can exceed 200 Å². The total SASA scales roughly with the number of surface residues.

Secondary structure (8-state, DSSP). The SS8 string is DSSP's per-residue secondary-structure call. α-helix (H) means an i→i+4 H-bond ladder; β-strand (E) means the residue participates in a β-sheet; 3₁₀ (G) and π (I) are tighter and wider helices; T/S are turns/bends; '-' is loop.

pLDDT. For AlphaFold models, the B-factor field carries pLDDT — the model's own estimate of local accuracy on a 0–100 scale. Regions with pLDDT<50 should be treated as essentially unmodeled; they often correspond to intrinsically disordered segments.

Nearest PDB structures. Nearest PDB neighbors are the top structural matches found by Foldseek when searching this structure against the entire Protein Data Bank. Each hit reports a TM-score (0 to 1; >0.5 almost always implies the same fold) and an E-value. These are *structural* homologs — they may share no detectable sequence similarity.